Protein AF-N9YZ55-F1 (afdb_monomer)

Foldseek 3Di:
DDWDQQDVVLQVQLCCLQPNPDHDDPVQQVCLLRDGPDDDDDDDDPPPCPLSSVLSNVSSCLVCPPPPPQDEAEAEDQDCVSVVVSCVSCPPSSVSCVDGPHHHYYPVVVCVPPPVQVVCCVVQVAGAPDAALVVLLVQLVVLVVLLVVQLVVLCVVPPPDPVVSSVVVSQWDWEDDPNDIFIDRPPHTDPDPDCPDSNNVSCCCRHPVGQSNNNNHYPPPPHD

Sequence (224 aa):
MSIVNFIDEDIHYAEKILLGNKTFDINEKLPIIKRMDKSISVMACPGSGKTTALMGKIIALVNHLPLNDGKGICIITHTNVAINEIKSRLGSRGDILFQYPNFIGTIQAFTDKFLSIPFLKQAYRQGITAINDEYYYQKMFQRKKEITILKKYAYGKCGRDYSKIDNYIKSIVLRRKDGEFDFCTGDKSLNLKNKSSDTYKALYSLLVDSLFSQGILRYDIHTC

Solvent-accessible surface area (backbone atoms only — not comparable to full-atom values): 13224 Å² total; per-residue (Å²): 132,91,69,81,76,83,53,70,66,32,52,52,53,22,23,44,72,76,52,52,94,45,76,69,50,75,87,64,36,41,60,61,37,72,54,72,89,67,92,81,86,86,85,78,63,91,90,68,47,64,67,56,35,55,48,35,28,52,51,32,45,53,81,56,59,81,43,75,94,72,43,54,56,80,47,73,38,93,48,69,65,63,56,50,51,53,38,69,72,44,46,80,72,34,52,64,52,70,32,85,64,28,42,67,41,31,55,65,56,46,44,41,67,72,44,51,50,52,50,45,34,66,77,64,76,45,66,74,70,42,77,36,52,68,62,38,49,54,58,55,67,66,42,52,74,39,47,56,51,46,46,58,57,33,35,80,74,59,49,92,46,68,77,51,29,58,52,51,60,66,48,53,41,83,33,63,53,99,90,39,85,43,50,20,50,80,94,45,68,62,95,67,97,44,82,84,36,70,60,45,46,27,50,42,50,48,50,45,70,46,30,48,68,52,20,40,36,46,82,83,66,69,78,104

Secondary structure (DSSP, 8-state):
-------HHHHHHHHHHHHTT----TTTHHHHHS--SS-------TTS-HHHHHHHHHHHHHTTPSPGGG---EEEESSHHHHHHHHHHHGGGGGGGGSTT-EEEEHHHHHIIIIIHHHHHHHHSS---EE-HHHHHHHHHH-HHHHHHHHHHHHHHHTT-HHHHHHHHHHEEEEEETTEEEEEETTEEP--S-TTSHHHHHHIIIIIIIIITTTEE-S-----

Nearest PDB structures (foldseek):
  6ppj-assembly1_B  TM=6.141E-01  e=3.674E-01  Mycolicibacterium smegmatis
  6vm1-assembly1_A  TM=4.648E-01  e=1.360E+00  Spinacia oleracea
  8hh1-assembly1_C  TM=5.085E-01  e=3.015E+00  Bacillus sp. PS3
  3blx-assembly1_D  TM=4.295E-01  e=3.015E+00  Saccharomyces cerevisiae
  1sky-assembly1_B  TM=4.297E-01  e=4.490E+00  Bacillus sp. PS3

Radius of gyration: 26.21 Å; Cα contacts (8 Å, |Δi|>4): 244; chains: 1; bounding box: 57×30×71 Å

Mean predicted aligned error: 10.98 Å

Structure (mmCIF, N/CA/C/O backbone):
data_AF-N9YZ55-F1
#
_entry.id   AF-N9YZ55-F1
#
loop_
_atom_site.group_PDB
_atom_site.id
_atom_site.type_symbol
_atom_site.label_atom_id
_atom_site.label_alt_id
_atom_site.label_comp_id
_atom_site.label_asym_id
_atom_site.label_entity_id
_atom_site.label_seq_id
_atom_site.pdbx_PDB_ins_code
_atom_site.Cartn_x
_atom_site.Cartn_y
_atom_site.Cartn_z
_atom_site.occupancy
_atom_site.B_iso_or_equiv
_atom_site.auth_seq_id
_atom_site.auth_comp_id
_atom_site.auth_asym_id
_atom_site.auth_atom_id
_atom_site.pdbx_PDB_model_num
ATOM 1 N N . MET A 1 1 ? 4.105 -19.323 -25.489 1.00 49.81 1 MET A N 1
ATOM 2 C CA . MET A 1 1 ? 4.014 -18.010 -24.808 1.00 49.81 1 MET A CA 1
ATOM 3 C C . MET A 1 1 ? 4.871 -17.023 -25.584 1.00 49.81 1 MET A C 1
ATOM 5 O O . MET A 1 1 ? 6.043 -17.317 -25.767 1.00 49.81 1 MET A O 1
ATOM 9 N N . SER A 1 2 ? 4.322 -15.910 -26.078 1.00 60.06 2 SER A N 1
ATOM 10 C CA . SER A 1 2 ? 5.123 -14.883 -26.761 1.00 60.06 2 SER A CA 1
ATOM 11 C C . SER A 1 2 ? 5.890 -14.053 -25.728 1.00 60.06 2 SER A C 1
ATOM 13 O O . SER A 1 2 ? 5.283 -13.363 -24.908 1.00 60.06 2 SER A O 1
ATOM 15 N N . ILE A 1 3 ? 7.215 -14.166 -25.742 1.00 73.88 3 ILE A N 1
ATOM 16 C CA . ILE A 1 3 ? 8.129 -13.318 -24.973 1.00 73.88 3 ILE A CA 1
ATOM 17 C C . ILE A 1 3 ? 8.234 -11.973 -25.708 1.00 73.88 3 ILE A C 1
ATOM 19 O O . ILE A 1 3 ? 8.250 -11.955 -26.939 1.00 73.88 3 ILE A O 1
ATOM 23 N N . VAL A 1 4 ? 8.269 -10.853 -24.976 1.00 81.31 4 VAL A N 1
ATOM 24 C CA . VAL A 1 4 ? 8.545 -9.538 -25.580 1.00 81.31 4 VAL A CA 1
ATOM 25 C C . VAL A 1 4 ? 9.948 -9.579 -26.174 1.00 81.31 4 VAL A C 1
ATOM 27 O O . VAL A 1 4 ? 10.919 -9.804 -25.451 1.00 81.31 4 VAL A O 1
ATOM 30 N N . ASN A 1 5 ? 10.043 -9.357 -27.479 1.00 82.75 5 ASN A N 1
ATOM 31 C CA . ASN A 1 5 ? 11.312 -9.247 -28.179 1.00 82.75 5 ASN A CA 1
ATOM 32 C C . ASN A 1 5 ? 11.581 -7.767 -28.427 1.00 82.75 5 ASN A C 1
ATOM 34 O O . ASN A 1 5 ? 10.880 -7.145 -29.222 1.00 82.75 5 ASN A O 1
ATOM 38 N N . PHE A 1 6 ? 12.574 -7.211 -27.733 1.00 85.75 6 PHE A N 1
ATOM 39 C CA . PHE A 1 6 ? 12.994 -5.836 -27.985 1.00 85.75 6 PHE A CA 1
ATOM 40 C C . PHE A 1 6 ? 13.604 -5.721 -29.374 1.00 85.75 6 PHE A C 1
ATOM 42 O O . PHE A 1 6 ? 14.506 -6.492 -29.720 1.00 85.75 6 PHE A O 1
ATOM 49 N N . ILE A 1 7 ? 13.137 -4.731 -30.125 1.00 87.56 7 ILE A N 1
ATOM 50 C CA . ILE A 1 7 ? 13.787 -4.286 -31.355 1.00 87.56 7 ILE A CA 1
ATOM 51 C C . ILE A 1 7 ? 14.865 -3.254 -31.006 1.00 87.56 7 ILE A C 1
ATOM 53 O O . ILE A 1 7 ? 14.894 -2.711 -29.896 1.00 87.56 7 ILE A O 1
ATOM 57 N N . ASP A 1 8 ? 15.798 -3.003 -31.919 1.00 88.00 8 ASP A N 1
ATOM 58 C CA . ASP A 1 8 ? 16.915 -2.098 -31.633 1.00 88.00 8 ASP A CA 1
ATOM 59 C C . ASP A 1 8 ? 16.443 -0.651 -31.418 1.00 88.00 8 ASP A C 1
ATOM 61 O O . ASP A 1 8 ? 17.053 0.081 -30.635 1.00 88.00 8 ASP A O 1
ATOM 65 N N . GLU A 1 9 ? 15.300 -0.261 -31.991 1.00 90.38 9 GLU A N 1
ATOM 66 C CA . GLU A 1 9 ? 14.659 1.028 -31.726 1.00 90.38 9 GLU A CA 1
ATOM 67 C C . GLU A 1 9 ? 14.274 1.214 -30.250 1.00 90.38 9 GLU A C 1
ATOM 69 O O . GLU A 1 9 ? 14.386 2.327 -29.731 1.00 90.38 9 GLU A O 1
ATOM 74 N N . ASP A 1 10 ? 13.877 0.150 -29.542 1.00 92.06 10 ASP A N 1
ATOM 75 C CA . ASP A 1 10 ? 13.531 0.232 -28.115 1.00 92.06 10 ASP A CA 1
ATOM 76 C C . ASP A 1 10 ? 14.755 0.571 -27.265 1.00 92.06 10 ASP A C 1
ATOM 78 O O . ASP A 1 10 ? 14.698 1.380 -26.334 1.00 92.06 10 ASP A O 1
ATOM 82 N N . ILE A 1 11 ? 15.887 -0.043 -27.611 1.00 93.88 11 ILE A N 1
ATOM 83 C CA . ILE A 1 11 ? 17.167 0.184 -26.947 1.00 93.88 11 ILE A CA 1
ATO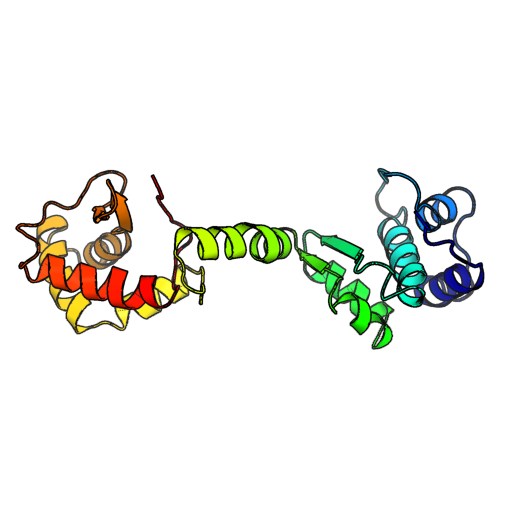M 84 C C . ILE A 1 11 ? 17.668 1.586 -27.259 1.00 93.88 11 ILE A C 1
ATOM 86 O O . ILE A 1 11 ? 18.016 2.323 -26.338 1.00 93.88 11 ILE A O 1
ATOM 90 N N . HIS A 1 12 ? 17.635 1.982 -28.531 1.00 92.81 12 HIS A N 1
ATOM 91 C CA . HIS A 1 12 ? 18.066 3.307 -28.952 1.00 92.81 12 HIS A CA 1
ATOM 92 C C . HIS A 1 12 ? 17.237 4.413 -28.285 1.00 92.81 12 HIS A C 1
ATOM 94 O O . HIS A 1 12 ? 17.765 5.441 -27.853 1.00 92.81 12 HIS A O 1
ATOM 100 N N . TYR A 1 13 ? 15.931 4.189 -28.129 1.00 90.81 13 TYR A N 1
ATOM 101 C CA . TYR A 1 13 ? 15.057 5.098 -27.399 1.00 90.81 13 TYR A CA 1
ATOM 102 C C . TYR A 1 13 ? 15.471 5.243 -25.926 1.00 90.81 13 TYR A C 1
ATOM 104 O O . TYR A 1 13 ? 15.576 6.364 -25.415 1.00 90.81 13 TYR A O 1
ATOM 112 N N . ALA A 1 14 ? 15.763 4.127 -25.255 1.00 92.44 14 ALA A N 1
ATOM 113 C CA . ALA A 1 14 ? 16.238 4.130 -23.876 1.00 92.44 14 ALA A CA 1
ATOM 114 C C . ALA A 1 14 ? 17.609 4.816 -23.718 1.00 92.44 14 ALA A C 1
ATOM 116 O O . ALA A 1 14 ? 17.800 5.596 -22.781 1.00 92.44 14 ALA A O 1
ATOM 117 N N . GLU A 1 15 ? 18.541 4.582 -24.644 1.00 94.25 15 GLU A N 1
ATOM 118 C CA . GLU A 1 15 ? 19.853 5.242 -24.685 1.00 94.25 15 GLU A CA 1
ATOM 119 C C . GLU A 1 15 ? 19.710 6.754 -24.841 1.00 94.25 15 GLU A C 1
ATOM 121 O O . GLU A 1 15 ? 20.280 7.513 -24.058 1.00 94.25 15 GLU A O 1
ATOM 126 N N . LYS A 1 16 ? 18.867 7.207 -25.771 1.00 92.69 16 LYS A N 1
ATOM 127 C CA . LYS A 1 16 ? 18.626 8.635 -25.994 1.00 92.69 16 LYS A CA 1
ATOM 128 C C . LYS A 1 16 ? 18.110 9.342 -24.739 1.00 92.69 16 LYS A C 1
ATOM 130 O O . LYS A 1 16 ? 18.543 10.454 -24.443 1.00 92.69 16 LYS A O 1
ATOM 135 N N . ILE A 1 17 ? 17.210 8.705 -23.986 1.00 90.06 17 ILE A N 1
ATOM 136 C CA . ILE A 1 17 ? 16.642 9.280 -22.754 1.00 90.06 17 ILE A CA 1
ATOM 137 C C . ILE A 1 17 ? 17.653 9.297 -21.605 1.00 90.06 17 ILE A C 1
ATOM 139 O O . ILE A 1 17 ? 17.713 10.267 -20.847 1.00 90.06 17 ILE A O 1
ATOM 143 N N . LEU A 1 18 ? 18.412 8.214 -21.427 1.00 90.50 18 LEU A N 1
ATOM 144 C CA . LEU A 1 18 ? 19.253 8.039 -20.240 1.00 90.50 18 LEU A CA 1
ATOM 145 C C . LEU A 1 18 ? 20.687 8.530 -20.423 1.00 90.50 18 LEU A C 1
ATOM 147 O O . LEU A 1 18 ? 21.309 8.958 -19.452 1.00 90.50 18 LEU A O 1
ATOM 151 N N . LEU A 1 19 ? 21.213 8.429 -21.638 1.00 91.88 19 LEU A N 1
ATOM 152 C CA . LEU A 1 19 ? 22.633 8.557 -21.957 1.00 91.88 19 LEU A CA 1
ATOM 153 C C . LEU A 1 19 ? 22.921 9.620 -23.033 1.00 91.88 19 LEU A C 1
ATOM 155 O O . LEU A 1 19 ? 24.085 9.973 -23.245 1.00 91.88 19 LEU A O 1
ATOM 159 N N . GLY A 1 20 ? 21.890 10.145 -23.704 1.00 90.19 20 GLY A N 1
ATOM 160 C CA . GLY A 1 20 ? 22.025 11.122 -24.784 1.00 90.19 20 GLY A CA 1
ATOM 161 C C . GLY A 1 20 ? 22.655 10.494 -26.028 1.00 90.19 20 GLY A C 1
ATOM 162 O O . GLY A 1 20 ? 22.003 9.727 -26.725 1.00 90.19 20 GLY A O 1
ATOM 163 N N . ASN A 1 21 ? 23.925 10.812 -26.292 1.00 89.81 21 ASN A N 1
ATOM 164 C CA . ASN A 1 21 ? 24.670 10.318 -27.463 1.00 89.81 21 ASN A CA 1
ATOM 165 C C . ASN A 1 21 ? 25.520 9.067 -27.171 1.00 89.81 21 ASN A C 1
ATOM 167 O O . ASN A 1 21 ? 26.309 8.651 -28.016 1.00 89.81 21 ASN A O 1
ATOM 171 N N . LYS A 1 22 ? 25.433 8.508 -25.959 1.00 92.75 22 LYS A N 1
ATOM 172 C CA . LYS A 1 22 ? 26.170 7.299 -25.564 1.00 92.75 22 LYS A CA 1
ATOM 173 C C . LYS A 1 22 ? 25.260 6.075 -25.616 1.00 92.75 22 LYS A C 1
ATOM 175 O O . LYS A 1 22 ? 24.051 6.197 -25.453 1.00 92.75 22 LYS A O 1
ATOM 180 N N . THR A 1 23 ? 25.869 4.905 -25.763 1.00 94.19 23 THR A N 1
ATOM 181 C CA . THR A 1 23 ? 25.178 3.614 -25.806 1.00 94.19 23 THR A CA 1
ATOM 182 C C . THR A 1 23 ? 25.370 2.821 -24.514 1.00 94.19 23 THR A C 1
ATOM 184 O O . THR A 1 23 ? 26.256 3.110 -23.699 1.00 94.19 23 THR A O 1
ATOM 187 N N . PHE A 1 24 ? 24.517 1.824 -24.294 1.00 93.81 24 PHE A N 1
ATOM 188 C CA . PHE A 1 24 ? 24.692 0.866 -23.212 1.00 93.81 24 PHE A CA 1
ATOM 189 C C . PHE A 1 24 ? 25.886 -0.050 -23.489 1.00 93.81 24 PHE A C 1
ATOM 191 O O . PHE A 1 24 ? 26.127 -0.475 -24.617 1.00 93.81 24 PHE A O 1
ATOM 198 N N . ASP A 1 25 ? 26.600 -0.416 -22.424 1.00 91.50 25 ASP A N 1
ATOM 199 C CA . ASP A 1 25 ? 27.663 -1.412 -22.513 1.00 91.50 25 ASP A CA 1
ATOM 200 C C . ASP A 1 25 ? 27.092 -2.762 -22.982 1.00 91.50 25 ASP A C 1
ATOM 202 O O . ASP A 1 25 ? 26.137 -3.287 -22.389 1.00 91.50 25 ASP A O 1
ATOM 206 N N . ILE A 1 26 ? 27.684 -3.309 -24.045 1.00 91.81 26 ILE A N 1
ATOM 207 C CA . ILE A 1 26 ? 27.230 -4.535 -24.708 1.00 91.81 26 ILE A CA 1
ATOM 208 C C . ILE A 1 26 ? 27.467 -5.805 -23.892 1.00 91.81 26 ILE A C 1
ATOM 210 O O . ILE A 1 26 ? 26.724 -6.773 -24.040 1.00 91.81 26 ILE A O 1
ATOM 214 N N . ASN A 1 27 ? 28.453 -5.787 -23.001 1.00 89.50 27 ASN A N 1
ATOM 215 C CA . ASN A 1 27 ? 28.831 -6.924 -22.172 1.00 89.50 27 ASN A CA 1
ATOM 216 C C . ASN A 1 27 ? 28.152 -6.883 -20.796 1.00 89.50 27 ASN A C 1
ATOM 218 O O . ASN A 1 27 ? 27.969 -7.927 -20.175 1.00 89.50 27 ASN A O 1
ATOM 222 N N . GLU A 1 28 ? 27.753 -5.698 -20.324 1.00 88.81 28 GLU A N 1
ATOM 223 C CA . GLU A 1 28 ? 27.179 -5.517 -18.987 1.00 88.81 28 GLU A CA 1
ATOM 224 C C . GLU A 1 28 ? 25.681 -5.165 -19.014 1.00 88.81 28 GLU A C 1
ATOM 226 O O . GLU A 1 28 ? 24.849 -5.905 -18.486 1.00 88.81 28 GLU A O 1
ATOM 231 N N . LYS A 1 29 ? 25.305 -4.030 -19.621 1.00 90.94 29 LYS A N 1
ATOM 232 C CA . LYS A 1 29 ? 23.959 -3.444 -19.465 1.00 90.94 29 LYS A CA 1
ATOM 233 C C . LYS A 1 29 ? 22.963 -3.991 -20.480 1.00 90.94 29 LYS A C 1
ATOM 235 O O . LYS A 1 29 ? 21.839 -4.325 -20.102 1.00 90.94 29 LYS A O 1
ATOM 240 N N . LEU A 1 30 ? 23.362 -4.131 -21.746 1.00 91.69 30 LEU A N 1
ATOM 241 C CA . LEU A 1 30 ? 22.485 -4.674 -22.790 1.00 91.69 30 LEU A CA 1
ATOM 242 C C . LEU A 1 30 ? 21.970 -6.088 -22.477 1.00 91.69 30 LEU A C 1
ATOM 244 O O . LEU A 1 30 ? 20.765 -6.308 -22.633 1.00 91.69 30 LEU A O 1
ATOM 248 N N . PRO A 1 31 ? 22.787 -7.030 -21.961 1.00 91.50 31 PRO A N 1
ATOM 249 C CA . PRO A 1 31 ? 22.304 -8.360 -21.601 1.00 91.50 31 PRO A CA 1
ATOM 250 C C . PRO A 1 31 ? 21.269 -8.353 -20.474 1.00 91.50 31 PRO A C 1
ATOM 252 O O . PRO A 1 31 ? 20.432 -9.249 -20.435 1.00 91.50 31 PRO A O 1
ATOM 255 N N . ILE A 1 32 ? 21.313 -7.372 -19.564 1.00 91.50 32 ILE A N 1
ATOM 256 C CA . ILE A 1 32 ? 20.339 -7.192 -18.472 1.00 91.50 32 ILE A CA 1
ATOM 257 C C . ILE A 1 32 ? 19.031 -6.611 -19.020 1.00 91.50 32 ILE A C 1
ATOM 259 O O . ILE A 1 32 ? 17.945 -7.104 -18.699 1.00 91.50 32 ILE A O 1
ATOM 263 N N . ILE A 1 33 ? 19.144 -5.580 -19.862 1.00 91.88 33 ILE A N 1
ATOM 264 C CA . ILE A 1 33 ? 18.012 -4.873 -20.470 1.00 91.88 33 ILE A CA 1
ATOM 265 C C . ILE A 1 33 ? 17.220 -5.816 -21.375 1.00 91.88 33 ILE A C 1
ATOM 267 O O . ILE A 1 33 ? 16.017 -5.972 -21.176 1.00 91.88 33 ILE A O 1
ATOM 271 N N . LYS A 1 34 ? 17.895 -6.518 -22.296 1.00 91.50 34 LYS A N 1
ATOM 272 C CA . LYS A 1 34 ? 17.246 -7.402 -23.278 1.00 91.50 34 LYS A CA 1
ATOM 273 C C . LYS A 1 34 ? 16.677 -8.698 -22.675 1.00 91.50 34 LYS A C 1
ATOM 275 O O . LYS A 1 34 ? 15.965 -9.436 -23.349 1.00 91.50 34 LYS A O 1
ATOM 280 N N . ARG A 1 35 ? 16.979 -9.011 -21.410 1.00 90.88 35 ARG A N 1
ATOM 281 C CA . ARG A 1 35 ? 16.619 -10.292 -20.785 1.00 90.88 35 ARG A CA 1
ATOM 282 C C . ARG A 1 35 ? 15.126 -10.395 -20.468 1.00 90.88 35 ARG A C 1
ATOM 284 O O . ARG A 1 35 ? 14.676 -9.732 -19.542 1.00 90.88 35 ARG A O 1
ATOM 291 N N . MET A 1 36 ? 14.383 -11.285 -21.123 1.00 89.06 36 MET A N 1
ATOM 292 C CA . MET A 1 36 ? 12.941 -11.477 -20.860 1.00 89.06 36 MET A CA 1
ATOM 293 C C . MET A 1 36 ? 12.539 -12.923 -20.526 1.00 89.06 36 MET A C 1
ATOM 295 O O . MET A 1 36 ? 11.396 -13.172 -20.156 1.00 89.06 36 MET A O 1
ATOM 299 N N . ASP A 1 37 ? 13.470 -13.871 -20.623 1.00 88.44 37 ASP A N 1
ATOM 300 C CA . ASP A 1 37 ? 13.227 -15.317 -20.544 1.00 88.44 37 ASP A CA 1
ATOM 301 C C . ASP A 1 37 ? 13.504 -15.936 -19.165 1.00 88.44 37 ASP A C 1
ATOM 303 O O . ASP A 1 37 ? 13.036 -17.035 -18.878 1.00 88.44 37 ASP A O 1
ATOM 307 N N . LYS A 1 38 ? 14.260 -15.254 -18.297 1.00 88.62 38 LYS A N 1
ATOM 308 C CA . LYS A 1 38 ? 14.630 -15.768 -16.970 1.00 88.62 38 LYS A CA 1
ATOM 309 C C . LYS A 1 38 ? 14.850 -14.673 -15.935 1.00 88.62 38 LYS A C 1
ATOM 311 O O . LYS A 1 38 ? 15.202 -13.538 -16.264 1.00 88.62 38 LYS A O 1
ATOM 316 N N . SER A 1 39 ? 14.717 -15.065 -14.672 1.00 91.06 39 SER A N 1
ATOM 317 C CA . SER A 1 39 ? 15.085 -14.250 -13.516 1.00 91.06 39 SER A CA 1
ATOM 318 C C . SER A 1 39 ? 16.587 -13.970 -13.499 1.00 91.06 39 SER A C 1
ATOM 320 O O . SER A 1 39 ? 17.402 -14.853 -13.771 1.00 91.06 39 SER A O 1
ATOM 322 N N . ILE A 1 40 ? 16.951 -12.738 -13.149 1.00 90.00 40 ILE A N 1
ATOM 323 C CA . ILE A 1 40 ? 18.341 -12.305 -13.000 1.00 90.00 40 ILE A CA 1
ATOM 324 C C . ILE A 1 40 ? 18.513 -11.551 -11.687 1.00 90.00 40 ILE A C 1
ATOM 326 O O . ILE A 1 40 ? 17.659 -10.754 -11.305 1.00 90.00 40 ILE A O 1
ATOM 330 N N . SER A 1 41 ? 19.637 -11.796 -11.019 1.00 87.69 41 SER A N 1
ATOM 331 C CA . SER A 1 41 ? 20.090 -10.989 -9.890 1.00 87.69 41 SER A CA 1
ATOM 332 C C . SER A 1 41 ? 21.250 -10.123 -10.358 1.00 87.69 41 SER A C 1
ATOM 334 O O . SER A 1 41 ? 22.222 -10.633 -10.915 1.00 87.69 41 SER A O 1
ATOM 336 N N . VAL A 1 42 ? 21.131 -8.810 -10.168 1.00 85.94 42 VAL A N 1
ATOM 337 C CA . VAL A 1 42 ? 22.156 -7.840 -10.560 1.00 85.94 42 VAL A CA 1
ATOM 338 C C . VAL A 1 42 ? 22.855 -7.349 -9.298 1.00 85.94 42 VAL A C 1
ATOM 340 O O . VAL A 1 42 ? 22.367 -6.466 -8.594 1.00 85.94 42 VAL A O 1
ATOM 343 N N . MET A 1 43 ? 24.011 -7.941 -9.013 1.00 82.50 43 MET A N 1
ATOM 344 C CA . MET A 1 43 ? 24.929 -7.491 -7.967 1.00 82.50 43 MET A CA 1
ATOM 345 C C . MET A 1 43 ? 25.712 -6.294 -8.479 1.00 82.50 43 MET A C 1
ATOM 347 O O . MET A 1 43 ? 26.227 -6.359 -9.593 1.00 82.50 43 MET A O 1
ATOM 351 N N . ALA A 1 44 ? 25.860 -5.221 -7.695 1.00 74.69 44 ALA A N 1
ATOM 352 C CA . ALA A 1 44 ? 26.814 -4.205 -8.119 1.00 74.69 44 ALA A CA 1
ATOM 353 C C . ALA A 1 44 ? 27.322 -3.258 -7.033 1.00 74.69 44 ALA A C 1
ATOM 355 O O . ALA A 1 44 ? 26.621 -2.952 -6.067 1.00 74.69 44 ALA A O 1
ATOM 356 N N . CYS A 1 45 ? 28.501 -2.699 -7.292 1.00 79.69 45 CYS A N 1
ATOM 357 C CA . CYS A 1 45 ? 29.177 -1.702 -6.468 1.00 79.69 45 CYS A CA 1
ATOM 358 C C . CYS A 1 45 ? 28.527 -0.305 -6.580 1.00 79.69 45 CYS A C 1
ATOM 360 O O . CYS A 1 45 ? 27.724 -0.055 -7.492 1.00 79.69 45 CYS A O 1
ATOM 362 N N . PRO A 1 46 ? 28.826 0.627 -5.657 1.00 75.06 46 PRO A N 1
ATOM 363 C CA . PRO A 1 46 ? 28.460 2.034 -5.815 1.00 75.06 46 PRO A CA 1
ATOM 364 C C . PRO A 1 46 ? 28.929 2.581 -7.175 1.00 75.06 46 PRO A C 1
ATOM 366 O O . PRO A 1 46 ? 30.023 2.262 -7.626 1.00 75.06 46 PRO A O 1
ATOM 369 N N . GLY A 1 47 ? 28.087 3.367 -7.853 1.00 77.00 47 GLY A N 1
ATOM 370 C CA . GLY A 1 47 ? 28.427 3.989 -9.144 1.00 77.00 47 GLY A CA 1
ATOM 371 C C . GLY A 1 47 ? 28.360 3.086 -10.387 1.00 77.00 47 GLY A C 1
ATOM 372 O O . GLY A 1 47 ? 28.519 3.581 -11.494 1.00 77.00 47 GLY A O 1
ATOM 373 N N . SER A 1 48 ? 28.042 1.796 -10.257 1.00 75.69 48 SER A N 1
ATOM 374 C CA . SER A 1 48 ? 28.015 0.846 -11.388 1.00 75.69 48 SER A CA 1
ATOM 375 C C . SER A 1 48 ? 26.852 1.024 -12.389 1.00 75.69 48 SER A C 1
ATOM 377 O O . SER A 1 48 ? 26.738 0.282 -13.359 1.00 75.69 48 SER A O 1
ATOM 379 N N . GLY A 1 49 ? 25.916 1.946 -12.138 1.00 79.81 49 GLY A N 1
ATOM 380 C CA . GLY A 1 49 ? 24.784 2.187 -13.042 1.00 79.81 49 GLY A CA 1
ATOM 381 C C . GLY A 1 49 ? 23.664 1.133 -13.010 1.00 79.81 49 GLY A C 1
ATOM 382 O O . GLY A 1 49 ? 22.952 0.984 -14.000 1.00 79.81 49 GLY A O 1
ATOM 383 N N . LYS A 1 50 ? 23.452 0.424 -11.886 1.00 84.69 50 LYS A N 1
ATOM 384 C CA . LYS A 1 50 ? 22.305 -0.507 -11.700 1.00 84.69 50 LYS A CA 1
ATOM 385 C C . LYS A 1 50 ? 20.965 0.149 -12.021 1.00 84.69 50 LYS A C 1
ATOM 387 O O . LYS A 1 50 ? 20.167 -0.398 -12.776 1.00 84.69 50 LYS A O 1
ATOM 392 N N . THR A 1 51 ? 20.744 1.337 -11.456 1.00 83.75 51 THR A N 1
ATOM 393 C CA . THR A 1 51 ? 19.533 2.126 -11.690 1.00 83.75 51 THR A CA 1
ATOM 394 C C . THR A 1 51 ? 19.379 2.427 -13.175 1.00 83.75 51 THR A C 1
ATOM 396 O O . THR A 1 51 ? 18.294 2.271 -13.712 1.00 83.75 51 THR A O 1
ATOM 399 N N . THR A 1 52 ? 20.473 2.748 -13.871 1.00 88.75 52 THR A N 1
ATOM 400 C CA . THR A 1 52 ? 20.481 3.001 -15.316 1.00 88.75 52 THR A CA 1
ATOM 401 C C . THR A 1 52 ? 20.093 1.765 -16.130 1.00 88.75 52 THR A C 1
ATOM 403 O O . THR A 1 52 ? 19.310 1.890 -17.064 1.00 88.75 52 THR A O 1
ATOM 406 N N . ALA A 1 53 ? 20.579 0.572 -15.772 1.00 89.94 53 ALA A N 1
ATOM 407 C CA . ALA A 1 53 ? 20.196 -0.668 -16.451 1.00 89.94 53 ALA A CA 1
ATOM 408 C C . ALA A 1 53 ? 18.711 -1.013 -16.228 1.00 89.94 53 ALA A C 1
ATOM 410 O O . ALA A 1 53 ? 18.001 -1.341 -17.178 1.00 89.94 53 ALA A O 1
ATOM 411 N N . LEU A 1 54 ? 18.219 -0.883 -14.988 1.00 89.31 54 LEU A N 1
ATOM 412 C CA . LEU A 1 54 ? 16.803 -1.090 -14.670 1.00 89.31 54 LEU A CA 1
ATOM 413 C C . LEU A 1 54 ? 15.911 -0.084 -15.410 1.00 89.31 54 LEU A C 1
ATOM 415 O O . LEU A 1 54 ? 14.929 -0.474 -16.037 1.00 89.31 54 LEU A O 1
ATOM 419 N N . MET A 1 55 ? 16.281 1.197 -15.384 1.00 89.25 55 MET A N 1
ATOM 420 C CA . MET A 1 55 ? 15.590 2.263 -16.106 1.00 89.25 55 MET A CA 1
ATOM 421 C C . MET A 1 55 ? 15.576 2.009 -17.611 1.00 89.25 55 MET A C 1
ATOM 423 O O . MET A 1 55 ? 14.530 2.151 -18.234 1.00 89.25 55 MET A O 1
ATOM 427 N N . GLY A 1 56 ? 16.706 1.591 -18.190 1.00 91.81 56 GLY A N 1
ATOM 428 C CA . GLY A 1 56 ? 16.802 1.287 -19.616 1.00 91.81 56 GLY A CA 1
ATOM 429 C C . GLY A 1 56 ? 15.833 0.182 -20.021 1.00 91.81 56 GLY A C 1
ATOM 430 O O . GLY A 1 56 ? 15.126 0.313 -21.014 1.00 91.81 56 GLY A O 1
ATOM 431 N N . LYS A 1 57 ? 15.711 -0.856 -19.186 1.00 92.50 57 LYS A N 1
ATOM 432 C CA . LYS A 1 57 ? 14.734 -1.929 -19.382 1.00 92.50 57 LYS A CA 1
ATOM 433 C C . LYS A 1 57 ? 13.293 -1.447 -19.298 1.00 92.50 57 LYS A C 1
ATOM 435 O O . LYS A 1 57 ? 12.485 -1.816 -20.140 1.00 92.50 57 LYS A O 1
ATOM 440 N N . ILE A 1 58 ? 12.965 -0.632 -18.298 1.00 91.81 58 ILE A N 1
ATOM 441 C CA . ILE A 1 58 ? 11.612 -0.085 -18.148 1.00 91.81 58 ILE A CA 1
ATOM 442 C C . ILE A 1 58 ? 11.259 0.774 -19.365 1.00 91.81 58 ILE A C 1
ATOM 444 O O . ILE A 1 58 ? 10.191 0.591 -19.935 1.00 91.81 58 ILE A O 1
ATOM 448 N N . ILE A 1 59 ? 12.157 1.663 -19.797 1.00 91.50 59 ILE A N 1
ATOM 449 C CA . ILE A 1 59 ? 11.926 2.540 -20.951 1.00 91.50 59 ILE A CA 1
ATOM 450 C C . ILE A 1 59 ? 11.751 1.725 -22.237 1.00 91.50 59 ILE A C 1
ATOM 452 O O . ILE A 1 59 ? 10.818 1.993 -22.988 1.00 91.50 59 ILE A O 1
ATOM 456 N N . ALA A 1 60 ? 12.585 0.705 -22.457 1.00 91.69 60 ALA A N 1
ATOM 457 C CA . ALA A 1 60 ? 12.432 -0.204 -23.590 1.00 91.69 60 ALA A CA 1
ATOM 458 C C . ALA A 1 60 ? 11.089 -0.961 -23.545 1.00 91.69 60 ALA A C 1
ATOM 460 O O . ALA A 1 60 ? 10.467 -1.179 -24.576 1.00 91.69 60 ALA A O 1
ATOM 461 N N . LEU A 1 61 ? 10.602 -1.325 -22.351 1.00 91.56 61 LEU A N 1
ATOM 462 C CA . LEU A 1 61 ? 9.319 -2.018 -22.175 1.00 91.56 61 LEU A CA 1
ATOM 463 C C . LEU A 1 61 ? 8.095 -1.133 -22.397 1.00 91.56 61 LEU A C 1
ATOM 465 O O . LEU A 1 61 ? 7.054 -1.658 -22.783 1.00 91.56 61 LEU A O 1
ATOM 469 N N . VAL A 1 62 ? 8.187 0.177 -22.157 1.00 89.94 62 VAL A N 1
ATOM 470 C CA . VAL A 1 62 ? 7.037 1.093 -22.261 1.00 89.94 62 VAL A CA 1
ATOM 471 C C . VAL A 1 62 ? 6.401 1.060 -23.652 1.00 89.94 62 VAL A C 1
ATOM 473 O O . VAL A 1 62 ? 5.178 1.112 -23.748 1.00 89.94 62 VAL A O 1
ATOM 476 N N . ASN A 1 63 ? 7.198 0.892 -24.712 1.00 86.81 63 ASN A N 1
ATOM 477 C CA . ASN A 1 63 ? 6.703 0.811 -26.093 1.00 86.81 63 ASN A CA 1
ATOM 478 C C . ASN A 1 63 ? 5.881 -0.454 -26.387 1.00 86.81 63 ASN A C 1
ATOM 480 O O . ASN A 1 63 ? 5.177 -0.506 -27.390 1.00 86.81 63 ASN A O 1
ATOM 484 N N . HIS A 1 64 ? 5.963 -1.463 -25.519 1.00 90.19 64 HIS A N 1
ATOM 485 C CA . HIS A 1 64 ? 5.249 -2.734 -25.661 1.00 90.19 64 HIS A CA 1
ATOM 486 C C . HIS A 1 64 ? 4.008 -2.810 -24.770 1.00 90.19 64 HIS A C 1
ATOM 488 O O . HIS A 1 64 ? 3.358 -3.851 -24.715 1.00 90.19 64 HIS A O 1
ATOM 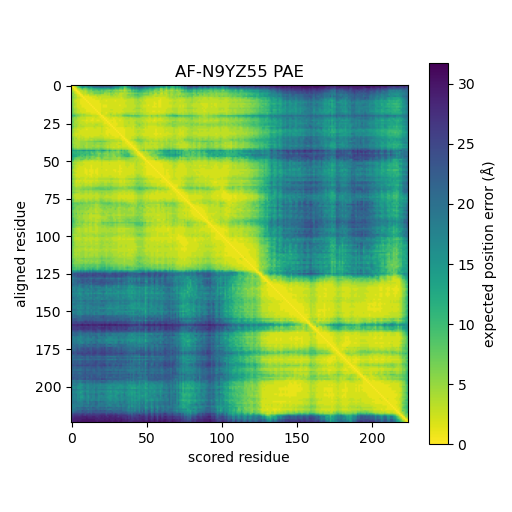494 N N . LEU A 1 65 ? 3.687 -1.741 -24.036 1.00 90.69 65 LEU A N 1
ATOM 495 C CA . LEU A 1 65 ? 2.512 -1.691 -23.173 1.00 90.69 65 LEU A CA 1
ATOM 496 C C . LEU A 1 65 ? 1.266 -1.203 -23.935 1.00 90.69 65 LEU A C 1
ATOM 498 O O . LEU A 1 65 ? 1.377 -0.290 -24.753 1.00 90.69 65 LEU A O 1
ATOM 502 N N . PRO A 1 66 ? 0.067 -1.737 -23.619 1.00 90.94 66 PRO A N 1
ATOM 503 C CA . PRO A 1 66 ? -0.187 -2.849 -22.696 1.00 90.94 66 PRO A CA 1
ATOM 504 C C . PRO A 1 66 ? 0.262 -4.199 -23.282 1.00 90.94 66 PRO A C 1
ATOM 506 O O . PRO A 1 66 ? 0.193 -4.412 -24.488 1.00 90.94 66 PRO A O 1
ATOM 509 N N . LEU A 1 67 ? 0.690 -5.132 -22.422 1.00 89.75 67 LEU A N 1
ATOM 510 C CA . LEU A 1 67 ? 1.054 -6.477 -22.876 1.00 89.75 67 LEU A CA 1
ATOM 511 C C . LEU A 1 67 ? -0.198 -7.310 -23.195 1.00 89.75 67 LEU A C 1
ATOM 513 O O . LEU A 1 67 ? -1.273 -7.114 -22.621 1.00 89.75 67 LEU A O 1
ATOM 517 N N . ASN A 1 68 ? -0.021 -8.309 -24.059 1.00 87.44 68 ASN A N 1
ATOM 518 C CA . ASN A 1 68 ? -1.067 -9.267 -24.414 1.00 87.44 68 ASN A CA 1
ATOM 519 C C . ASN A 1 68 ? -1.533 -10.106 -23.207 1.00 87.44 68 ASN A C 1
ATOM 521 O O . ASN A 1 68 ? -0.811 -10.285 -22.222 1.00 87.44 68 ASN A O 1
ATOM 525 N N . ASP A 1 69 ? -2.734 -10.678 -23.318 1.00 87.69 69 ASP A N 1
ATOM 526 C CA . ASP A 1 69 ? -3.345 -11.587 -22.334 1.00 87.69 69 ASP A CA 1
ATOM 527 C C . ASP A 1 69 ? -3.567 -10.970 -20.939 1.00 87.69 69 ASP A C 1
ATOM 529 O O . ASP A 1 69 ? -3.557 -11.678 -19.932 1.00 87.69 69 ASP A O 1
ATOM 533 N N . GLY A 1 70 ? -3.712 -9.643 -20.847 1.00 84.75 70 GLY A N 1
ATOM 534 C CA . GLY A 1 70 ? -3.885 -8.952 -19.564 1.00 84.75 70 GLY A CA 1
ATOM 535 C C . GLY A 1 70 ? -2.641 -8.986 -18.668 1.00 84.75 70 GLY A C 1
ATOM 536 O O . GLY A 1 70 ? -2.740 -8.736 -17.466 1.00 84.75 70 GLY A O 1
ATOM 537 N N . LYS A 1 71 ? -1.466 -9.298 -19.228 1.00 89.25 71 LYS A N 1
ATOM 538 C CA . LYS A 1 71 ? -0.193 -9.257 -18.501 1.00 89.25 71 LYS A CA 1
ATOM 539 C C . LYS A 1 71 ? 0.210 -7.815 -18.229 1.00 89.25 71 LYS A C 1
ATOM 541 O O . LYS A 1 71 ? 0.010 -6.931 -19.054 1.00 89.25 71 LYS A O 1
ATOM 546 N N . GLY A 1 72 ? 0.838 -7.597 -17.082 1.00 91.81 72 GLY A N 1
ATOM 547 C CA . GLY A 1 72 ? 1.379 -6.304 -16.691 1.00 91.81 72 GLY A CA 1
ATOM 548 C C . GLY A 1 72 ? 2.787 -6.426 -16.136 1.00 91.81 72 GLY A C 1
ATOM 549 O O . GLY A 1 72 ? 3.287 -7.520 -15.865 1.00 91.81 72 GLY A O 1
ATOM 550 N N . ILE A 1 73 ? 3.420 -5.278 -15.954 1.00 92.56 73 ILE A N 1
ATOM 551 C CA . ILE A 1 73 ? 4.720 -5.153 -15.309 1.00 92.56 73 ILE A CA 1
ATOM 552 C C . ILE A 1 73 ? 4.495 -4.820 -13.834 1.00 92.56 73 ILE A C 1
ATOM 554 O O . ILE A 1 73 ? 3.686 -3.953 -13.509 1.00 92.56 73 ILE A O 1
ATOM 558 N N . CYS A 1 74 ? 5.229 -5.492 -12.947 1.00 93.94 74 CYS A N 1
ATOM 559 C CA . CYS A 1 74 ? 5.274 -5.183 -11.521 1.00 93.94 74 CYS A CA 1
ATOM 560 C C . CYS A 1 74 ? 6.656 -4.624 -11.159 1.00 93.94 74 CYS A C 1
ATOM 562 O O . CYS A 1 74 ? 7.661 -5.327 -11.273 1.00 93.94 74 CYS A O 1
ATOM 564 N N . ILE A 1 75 ? 6.707 -3.363 -10.731 1.00 92.44 75 ILE A N 1
ATOM 565 C CA . ILE A 1 75 ? 7.919 -2.684 -10.266 1.00 92.44 75 ILE A CA 1
ATOM 566 C C . ILE A 1 75 ? 7.746 -2.371 -8.783 1.00 92.44 75 ILE A C 1
ATOM 568 O O . ILE A 1 75 ? 6.883 -1.580 -8.399 1.00 92.44 75 ILE A O 1
ATOM 572 N N . ILE A 1 76 ? 8.595 -2.976 -7.955 1.00 93.12 76 ILE A N 1
ATOM 573 C CA . ILE A 1 76 ? 8.604 -2.777 -6.507 1.00 93.12 76 ILE A CA 1
ATOM 574 C C . ILE A 1 76 ? 9.897 -2.070 -6.112 1.00 93.12 76 ILE A C 1
ATOM 576 O O . ILE A 1 76 ? 10.987 -2.475 -6.512 1.00 93.12 76 ILE A O 1
ATOM 580 N N . THR A 1 77 ? 9.777 -1.021 -5.304 1.00 90.31 77 THR A N 1
ATOM 581 C CA . THR A 1 77 ? 10.913 -0.281 -4.741 1.00 90.31 77 THR A CA 1
ATOM 582 C C . THR A 1 77 ? 10.756 -0.071 -3.234 1.00 90.31 77 THR A C 1
ATOM 584 O O . THR A 1 77 ? 9.693 -0.302 -2.658 1.00 90.31 77 THR A O 1
ATOM 587 N N . HIS A 1 78 ? 11.821 0.371 -2.572 1.00 84.50 78 HIS A N 1
ATOM 588 C CA . HIS A 1 78 ? 11.780 0.747 -1.161 1.00 84.50 78 HIS A CA 1
ATOM 589 C C . HIS A 1 78 ? 11.256 2.168 -0.932 1.00 84.50 78 HIS A C 1
ATOM 591 O O . HIS A 1 78 ? 10.733 2.449 0.142 1.00 84.50 78 HIS A O 1
ATOM 597 N N . THR A 1 79 ? 11.386 3.077 -1.905 1.00 84.56 79 THR A N 1
ATOM 598 C CA . THR A 1 79 ? 11.028 4.492 -1.716 1.00 84.56 79 THR A CA 1
ATOM 599 C C . THR A 1 79 ? 10.290 5.072 -2.917 1.00 84.56 79 THR A C 1
ATOM 601 O O . THR A 1 79 ? 10.518 4.692 -4.065 1.00 84.56 79 THR A O 1
ATOM 604 N N . ASN A 1 80 ? 9.451 6.077 -2.658 1.00 82.44 80 ASN A N 1
ATOM 605 C CA . ASN A 1 80 ? 8.762 6.830 -3.709 1.00 82.44 80 ASN A CA 1
ATOM 606 C C . ASN A 1 80 ? 9.721 7.647 -4.594 1.00 82.44 80 ASN A C 1
ATOM 608 O O . ASN A 1 80 ? 9.356 8.010 -5.708 1.00 82.44 80 ASN A O 1
ATOM 612 N N . VAL A 1 81 ? 10.956 7.902 -4.141 1.00 84.75 81 VAL A N 1
ATOM 613 C CA . VAL A 1 81 ? 11.971 8.630 -4.921 1.00 84.75 81 VAL A CA 1
ATOM 614 C C . VAL A 1 81 ? 12.277 7.900 -6.230 1.00 84.75 81 VAL A C 1
ATOM 616 O O . VAL A 1 81 ? 12.263 8.525 -7.285 1.00 84.75 81 VAL A O 1
ATOM 619 N N . ALA A 1 82 ? 12.449 6.576 -6.189 1.00 79.38 82 ALA A N 1
ATOM 620 C CA . ALA A 1 82 ? 12.700 5.780 -7.393 1.00 79.38 82 ALA A CA 1
ATOM 621 C C . ALA A 1 82 ? 11.508 5.800 -8.371 1.00 79.38 82 ALA A C 1
ATOM 623 O O . ALA A 1 82 ? 11.695 5.835 -9.583 1.00 79.38 82 ALA A O 1
ATOM 624 N N . ILE A 1 83 ? 10.275 5.826 -7.852 1.00 83.06 83 ILE A N 1
ATOM 625 C CA . ILE A 1 83 ? 9.056 5.935 -8.673 1.00 83.06 83 ILE A CA 1
ATOM 626 C C . ILE A 1 83 ? 9.016 7.289 -9.384 1.00 83.06 83 ILE A C 1
ATOM 628 O O . ILE A 1 83 ? 8.711 7.366 -10.574 1.00 83.06 83 ILE A O 1
ATOM 632 N N . ASN A 1 84 ? 9.337 8.360 -8.656 1.00 85.69 84 ASN A N 1
ATOM 633 C CA . ASN A 1 84 ? 9.361 9.712 -9.201 1.00 85.69 84 ASN A CA 1
ATOM 634 C C . ASN A 1 84 ? 10.463 9.879 -10.251 1.00 85.69 84 ASN A C 1
ATOM 636 O O . ASN A 1 84 ? 10.238 10.558 -11.249 1.00 85.69 84 ASN A O 1
ATOM 640 N N . GLU A 1 85 ? 11.615 9.232 -10.067 1.00 84.69 85 GLU A N 1
ATOM 641 C CA . GLU A 1 85 ? 12.676 9.195 -11.076 1.00 84.69 85 GLU A CA 1
ATOM 642 C C . GLU A 1 85 ? 12.217 8.482 -12.357 1.00 84.69 85 GLU A C 1
ATOM 644 O O . GLU A 1 85 ? 12.447 8.987 -13.454 1.00 84.69 85 GLU A O 1
ATOM 649 N N . ILE A 1 86 ? 11.491 7.362 -12.241 1.00 82.62 86 ILE A N 1
ATOM 650 C CA . ILE A 1 86 ? 10.905 6.681 -13.407 1.00 82.62 86 ILE A CA 1
ATOM 651 C C . ILE A 1 86 ? 9.955 7.620 -14.165 1.00 82.62 86 ILE A C 1
ATOM 653 O O . ILE A 1 86 ? 10.076 7.779 -15.382 1.00 82.62 86 ILE A O 1
ATOM 657 N N . LYS A 1 87 ? 9.039 8.281 -13.443 1.00 86.12 87 LYS A N 1
ATOM 658 C CA . LYS A 1 87 ? 8.077 9.228 -14.030 1.00 86.12 87 LYS A CA 1
ATOM 659 C C . LYS A 1 87 ? 8.761 10.409 -14.710 1.00 86.12 87 LYS A C 1
ATOM 661 O O . LYS A 1 87 ? 8.407 10.749 -15.835 1.00 86.12 87 LYS A O 1
ATOM 666 N N . SER A 1 88 ? 9.731 11.035 -14.045 1.00 87.81 88 SER A N 1
ATOM 667 C CA . SER A 1 88 ? 10.376 12.246 -14.561 1.00 87.81 88 SER A CA 1
ATOM 668 C C . SER A 1 88 ? 11.157 11.983 -15.848 1.00 87.81 88 SER A C 1
ATOM 670 O O . SER A 1 88 ? 11.182 12.838 -16.730 1.00 87.81 88 SER A O 1
ATOM 672 N N . ARG A 1 89 ? 11.744 10.789 -15.992 1.00 85.75 89 ARG A N 1
ATOM 673 C CA . ARG A 1 89 ? 12.488 10.379 -17.193 1.00 85.75 89 ARG A CA 1
ATOM 674 C C . ARG A 1 89 ? 11.584 10.046 -18.378 1.00 85.75 89 ARG A C 1
ATOM 676 O O . ARG A 1 89 ? 11.971 10.294 -19.515 1.00 85.75 89 ARG A O 1
ATOM 683 N N . LEU A 1 90 ? 10.407 9.475 -18.122 1.00 85.69 90 LEU A N 1
ATOM 684 C CA . LEU A 1 90 ? 9.471 9.042 -19.165 1.00 85.69 90 LEU A CA 1
ATOM 685 C C . LEU A 1 90 ? 8.459 10.121 -19.577 1.00 85.69 90 LEU A C 1
ATOM 687 O O . LEU A 1 90 ? 7.872 10.027 -20.657 1.00 85.69 90 LEU A O 1
ATOM 691 N N . GLY A 1 91 ? 8.238 11.137 -18.739 1.00 86.44 91 GLY A N 1
ATOM 692 C CA . GLY A 1 91 ? 7.208 12.149 -18.970 1.00 86.44 91 GLY A CA 1
ATOM 693 C C . GLY A 1 91 ? 5.818 11.518 -19.112 1.00 86.44 91 GLY A C 1
ATOM 694 O O . GLY A 1 91 ? 5.523 10.504 -18.480 1.00 86.44 91 GLY A O 1
ATOM 695 N N . SER A 1 92 ? 4.979 12.078 -19.987 1.00 84.75 92 SER A N 1
ATOM 696 C CA . SER A 1 92 ? 3.612 11.585 -20.233 1.00 84.75 92 SER A CA 1
ATOM 697 C C . SER A 1 92 ? 3.555 10.154 -20.778 1.00 84.75 92 SER A C 1
ATOM 699 O O . SER A 1 92 ? 2.583 9.440 -20.551 1.00 84.75 92 SER A O 1
ATOM 701 N N . ARG A 1 93 ? 4.610 9.672 -21.449 1.00 82.38 93 ARG A N 1
ATOM 702 C CA . ARG A 1 93 ? 4.678 8.267 -21.892 1.00 82.38 93 ARG A CA 1
ATOM 703 C C . ARG A 1 93 ? 4.769 7.294 -20.722 1.00 82.38 93 ARG A C 1
ATOM 705 O O . ARG A 1 93 ? 4.395 6.137 -20.865 1.00 82.38 93 ARG A O 1
ATOM 712 N N . GLY A 1 94 ? 5.241 7.754 -19.565 1.00 84.06 94 GLY A N 1
ATOM 713 C CA . GLY A 1 94 ? 5.312 6.948 -18.354 1.00 84.06 94 GLY A CA 1
ATOM 714 C C . GLY A 1 94 ? 3.947 6.636 -17.748 1.00 84.06 94 GLY A C 1
ATOM 715 O O . GLY A 1 94 ? 3.855 5.690 -16.972 1.00 84.06 94 GLY A O 1
ATOM 716 N N . ASP A 1 95 ? 2.888 7.367 -18.111 1.00 87.38 95 ASP A N 1
ATOM 717 C CA . ASP A 1 95 ? 1.559 7.205 -17.511 1.00 87.38 95 ASP A CA 1
ATOM 718 C C . ASP A 1 95 ? 0.991 5.796 -17.726 1.00 87.38 95 ASP A C 1
ATOM 720 O O . ASP A 1 95 ? 0.323 5.258 -16.841 1.00 87.38 95 ASP A O 1
ATOM 724 N N . ILE A 1 96 ? 1.336 5.143 -18.842 1.00 89.69 96 ILE A N 1
ATOM 725 C CA . ILE A 1 96 ? 0.913 3.769 -19.142 1.00 89.69 96 ILE A CA 1
ATOM 726 C C . ILE A 1 96 ? 1.431 2.743 -18.116 1.00 89.69 96 ILE A C 1
ATOM 728 O O . ILE A 1 96 ? 0.769 1.737 -17.858 1.00 89.69 96 ILE A O 1
ATOM 732 N N . LEU A 1 97 ? 2.563 3.011 -17.448 1.00 89.19 97 LEU A N 1
ATOM 733 C CA . LEU A 1 97 ? 3.089 2.156 -16.371 1.00 89.19 97 LEU A CA 1
ATOM 734 C C . LEU A 1 97 ? 2.208 2.171 -15.118 1.00 89.19 97 LEU A C 1
ATOM 736 O O . LEU A 1 97 ? 2.283 1.251 -14.307 1.00 89.19 97 LEU A O 1
ATOM 740 N N . PHE A 1 98 ? 1.390 3.209 -14.942 1.00 87.50 98 PHE A N 1
ATOM 741 C CA . PHE A 1 98 ? 0.499 3.370 -13.789 1.00 87.50 98 PHE A CA 1
ATOM 742 C C . PHE A 1 98 ? -0.925 2.882 -14.081 1.00 87.50 98 PHE A C 1
ATOM 744 O O . PHE A 1 98 ? -1.769 2.877 -13.184 1.00 87.50 98 PHE A O 1
ATOM 751 N N . GLN A 1 99 ? -1.193 2.459 -15.318 1.00 88.12 99 GLN A N 1
ATOM 752 C CA . GLN A 1 99 ? -2.484 1.941 -15.750 1.00 88.12 99 GLN A CA 1
ATOM 753 C C . GLN A 1 99 ? -2.545 0.420 -15.603 1.00 88.12 99 GLN A C 1
ATOM 755 O O . GLN A 1 99 ? -1.543 -0.280 -15.746 1.00 88.12 99 GLN A O 1
ATOM 760 N N . TYR A 1 100 ? -3.741 -0.104 -15.329 1.00 85.12 100 TYR A N 1
ATOM 761 C CA . TYR A 1 100 ? -3.980 -1.547 -15.324 1.00 85.12 100 TYR A CA 1
ATOM 762 C C . TYR A 1 100 ? -3.605 -2.155 -16.692 1.00 85.12 100 TYR A C 1
ATOM 764 O O . TYR A 1 100 ? -3.932 -1.545 -17.711 1.00 85.12 100 TYR A O 1
ATOM 772 N N . PRO A 1 101 ? -2.962 -3.339 -16.744 1.00 91.75 101 PRO A N 1
ATOM 773 C CA . PRO A 1 101 ? -2.665 -4.281 -15.648 1.00 91.75 101 PRO A CA 1
ATOM 774 C C . PRO A 1 101 ? -1.331 -4.067 -14.905 1.00 91.75 101 PRO A C 1
ATOM 776 O O . PRO A 1 101 ? -0.904 -4.944 -14.154 1.00 91.75 101 PRO A O 1
ATOM 779 N N . ASN A 1 102 ? -0.658 -2.929 -15.077 1.00 93.06 102 ASN A N 1
ATOM 780 C CA . ASN A 1 102 ? 0.640 -2.672 -14.453 1.00 93.06 102 ASN A CA 1
ATOM 781 C C . ASN A 1 102 ? 0.532 -2.296 -12.961 1.00 93.06 102 ASN A C 1
ATOM 783 O O . ASN A 1 102 ? -0.487 -1.793 -12.470 1.00 93.06 102 ASN A O 1
ATOM 787 N N . PHE A 1 103 ? 1.626 -2.516 -12.233 1.00 93.56 103 PHE A N 1
ATOM 788 C CA . PHE A 1 103 ? 1.844 -2.010 -10.885 1.00 93.56 103 PHE A CA 1
ATOM 789 C C . PHE A 1 103 ? 3.247 -1.422 -10.755 1.00 93.56 103 PHE A C 1
ATOM 791 O O . PHE A 1 103 ? 4.245 -2.059 -11.082 1.00 93.56 103 PHE A O 1
ATOM 798 N N . ILE A 1 104 ? 3.323 -0.227 -10.187 1.00 91.62 104 ILE A N 1
ATOM 799 C CA . ILE A 1 104 ? 4.572 0.424 -9.816 1.00 91.62 104 ILE A CA 1
ATOM 800 C C . ILE A 1 104 ? 4.363 1.103 -8.467 1.00 91.62 104 ILE A C 1
ATOM 802 O O . ILE A 1 104 ? 3.454 1.917 -8.295 1.00 91.62 104 ILE A O 1
ATOM 806 N N . GLY A 1 105 ? 5.168 0.725 -7.482 1.00 91.56 105 GLY A N 1
ATOM 807 C CA . GLY A 1 105 ? 4.908 1.112 -6.105 1.00 91.56 105 GLY A CA 1
ATOM 808 C C . GLY A 1 105 ? 5.999 0.694 -5.139 1.00 91.56 105 GLY A C 1
ATOM 809 O O . GLY A 1 105 ? 6.968 0.020 -5.495 1.00 91.56 105 GLY A O 1
ATOM 810 N N . THR A 1 106 ? 5.828 1.098 -3.886 1.00 92.19 106 THR A N 1
ATOM 811 C CA . THR A 1 106 ? 6.638 0.560 -2.799 1.00 92.19 106 THR A CA 1
ATOM 812 C C . THR A 1 106 ? 6.202 -0.860 -2.445 1.00 92.19 106 THR A C 1
ATOM 814 O O . THR A 1 106 ? 5.092 -1.283 -2.785 1.00 92.19 106 THR A O 1
ATOM 817 N N . ILE A 1 107 ? 7.049 -1.592 -1.719 1.00 91.12 107 ILE A N 1
ATOM 818 C CA . ILE A 1 107 ? 6.669 -2.899 -1.165 1.00 91.12 107 ILE A CA 1
ATOM 819 C C . ILE A 1 107 ? 5.434 -2.796 -0.260 1.00 91.12 107 ILE A C 1
ATOM 821 O O . ILE A 1 107 ? 4.562 -3.656 -0.327 1.00 91.12 107 ILE A O 1
ATOM 825 N N . GLN A 1 108 ? 5.304 -1.718 0.521 1.00 85.62 108 GLN A N 1
ATOM 826 C CA . GLN A 1 108 ? 4.117 -1.477 1.343 1.00 85.62 108 GLN A CA 1
ATOM 827 C C . GLN A 1 108 ? 2.869 -1.316 0.471 1.00 85.62 108 GLN A C 1
ATOM 829 O O . GLN A 1 108 ? 1.898 -2.035 0.668 1.00 85.62 108 GLN A O 1
ATOM 834 N N . ALA A 1 109 ? 2.923 -0.462 -0.559 1.00 88.00 109 ALA A N 1
ATOM 835 C CA . ALA A 1 109 ? 1.791 -0.259 -1.464 1.00 88.00 109 ALA A CA 1
ATOM 836 C C . ALA A 1 109 ? 1.393 -1.545 -2.210 1.00 88.00 109 ALA A C 1
ATOM 838 O O . ALA A 1 109 ? 0.212 -1.758 -2.491 1.00 88.00 109 ALA A O 1
ATOM 839 N N . PHE A 1 110 ? 2.365 -2.408 -2.530 1.00 92.94 110 PHE A N 1
ATOM 840 C CA . PHE A 1 110 ? 2.110 -3.714 -3.135 1.00 92.94 110 PHE A CA 1
ATOM 841 C C . PHE A 1 110 ? 1.346 -4.622 -2.170 1.00 92.94 110 PHE A C 1
ATOM 843 O O . PHE A 1 110 ? 0.284 -5.142 -2.521 1.00 92.94 110 PHE A O 1
ATOM 850 N N . THR A 1 111 ? 1.867 -4.770 -0.950 1.00 90.00 111 THR A N 1
ATOM 851 C CA . THR A 1 111 ? 1.246 -5.566 0.111 1.00 90.00 111 THR A CA 1
ATOM 852 C C . THR A 1 111 ? -0.164 -5.070 0.398 1.00 90.00 111 THR A C 1
ATOM 854 O O . THR A 1 111 ? -1.097 -5.867 0.405 1.00 90.00 111 THR A O 1
ATOM 857 N N . ASP A 1 112 ? -0.360 -3.760 0.523 1.00 83.88 112 ASP A N 1
ATOM 858 C CA . ASP A 1 112 ? -1.677 -3.187 0.779 1.00 83.88 112 ASP A CA 1
ATOM 859 C C . ASP A 1 112 ? -2.660 -3.501 -0.350 1.00 83.88 112 ASP A C 1
ATOM 861 O O . ASP A 1 112 ? -3.750 -4.018 -0.100 1.00 83.88 112 ASP A O 1
ATOM 865 N N . LYS A 1 113 ? -2.270 -3.248 -1.606 1.00 85.81 113 LYS A N 1
ATOM 866 C CA . LYS A 1 113 ? -3.149 -3.410 -2.771 1.00 85.81 113 LYS A CA 1
ATOM 867 C C . LYS A 1 113 ? -3.529 -4.864 -3.042 1.00 85.81 113 LYS A C 1
ATOM 869 O O . LYS A 1 113 ? -4.687 -5.125 -3.369 1.00 85.81 113 LYS A O 1
ATOM 874 N N . PHE A 1 114 ? -2.572 -5.787 -2.956 1.00 88.94 114 PHE A N 1
ATOM 875 C CA . PHE A 1 114 ? -2.756 -7.165 -3.425 1.00 88.94 114 PHE A CA 1
ATOM 876 C C . PHE A 1 114 ? -2.920 -8.197 -2.311 1.00 88.94 114 PHE A C 1
ATOM 878 O O . PHE A 1 114 ? -3.409 -9.287 -2.595 1.00 88.94 114 PHE A O 1
ATOM 885 N N . LEU A 1 115 ? -2.556 -7.875 -1.067 1.00 86.56 115 LEU A N 1
ATOM 886 C CA . LEU A 1 115 ? -2.635 -8.808 0.060 1.00 86.56 115 LEU A CA 1
ATOM 887 C C . LEU A 1 115 ? -3.580 -8.283 1.142 1.00 86.56 115 LEU A C 1
ATOM 889 O O . LEU A 1 115 ? -4.640 -8.870 1.356 1.00 86.56 115 LEU A O 1
ATOM 893 N N . SER A 1 116 ? -3.248 -7.153 1.773 1.00 80.75 116 SER A N 1
ATOM 894 C CA . SER A 1 116 ? -3.977 -6.635 2.935 1.00 80.75 116 SER A CA 1
ATOM 895 C C . SER A 1 116 ? -5.420 -6.277 2.587 1.00 80.75 116 SER A C 1
ATOM 897 O O . SER A 1 116 ? -6.347 -6.773 3.224 1.00 80.75 116 SER A O 1
ATOM 899 N N . ILE A 1 117 ? -5.641 -5.449 1.557 1.00 76.38 117 ILE A N 1
ATOM 900 C CA . ILE A 1 117 ? -6.990 -5.004 1.182 1.00 76.38 117 ILE A CA 1
ATOM 901 C C . ILE A 1 117 ? -7.869 -6.189 0.746 1.00 76.38 117 ILE A C 1
ATOM 903 O O . ILE A 1 117 ? -8.992 -6.286 1.246 1.00 76.38 117 ILE A O 1
ATOM 907 N N . PRO A 1 118 ? -7.422 -7.101 -0.143 1.00 81.50 118 PRO A N 1
ATOM 908 C CA . PRO A 1 118 ? -8.203 -8.286 -0.495 1.00 81.50 118 PRO A CA 1
ATOM 909 C C . PRO A 1 118 ? -8.520 -9.189 0.701 1.00 81.50 118 PRO A C 1
ATOM 911 O O . PRO A 1 118 ? -9.678 -9.574 0.865 1.00 81.50 118 PRO A O 1
ATOM 914 N N . PHE A 1 119 ? -7.537 -9.473 1.564 1.00 79.94 119 PHE A N 1
ATOM 915 C CA . PHE A 1 119 ? -7.739 -10.284 2.769 1.00 79.94 119 PHE A CA 1
ATOM 916 C C . PHE A 1 119 ? -8.795 -9.667 3.689 1.00 79.94 119 PHE A C 1
ATOM 918 O O . PHE A 1 119 ? -9.743 -10.330 4.100 1.00 79.94 119 PHE A O 1
ATOM 925 N N . LEU A 1 120 ? -8.675 -8.373 3.966 1.00 72.00 120 LEU A N 1
ATOM 926 C CA . LEU A 1 120 ? -9.587 -7.661 4.8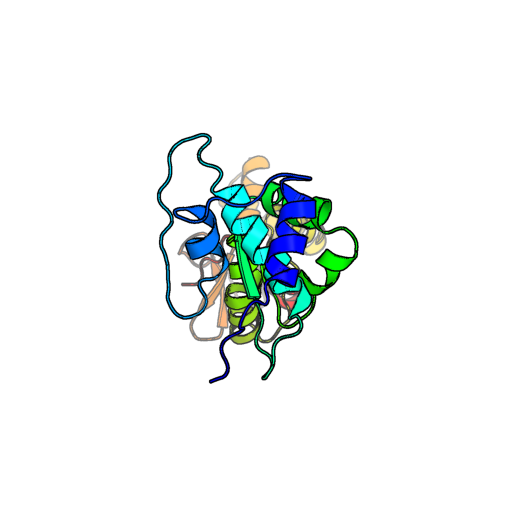54 1.00 72.00 120 LEU A CA 1
ATOM 927 C C . LEU A 1 120 ? -10.994 -7.540 4.242 1.00 72.00 120 LEU A C 1
ATOM 929 O O . LEU A 1 120 ? -11.980 -7.727 4.954 1.00 72.00 120 LEU A O 1
ATOM 933 N N . LYS A 1 121 ? -11.115 -7.339 2.919 1.00 73.75 121 LYS A N 1
ATOM 934 C CA . LYS A 1 121 ? -12.406 -7.422 2.207 1.00 73.75 121 LYS A CA 1
ATOM 935 C C . LYS A 1 121 ? -13.055 -8.798 2.367 1.00 73.75 121 LYS A C 1
ATOM 937 O O . LYS A 1 121 ? -14.261 -8.874 2.591 1.00 73.75 121 LYS A O 1
ATOM 942 N N . GLN A 1 122 ? -12.278 -9.876 2.265 1.00 73.75 122 GLN A N 1
ATOM 943 C CA . GLN A 1 122 ? -12.778 -11.240 2.446 1.00 73.75 122 GLN A CA 1
ATOM 944 C C . GLN A 1 122 ? -13.192 -11.507 3.900 1.00 73.75 122 GLN A C 1
ATOM 946 O O . GLN A 1 122 ? -14.281 -12.030 4.141 1.00 73.75 122 GLN A O 1
ATOM 951 N N . ALA A 1 123 ? -12.350 -11.129 4.862 1.00 68.12 123 ALA A N 1
ATOM 952 C CA . ALA A 1 123 ? -12.563 -11.376 6.285 1.00 68.12 123 ALA A CA 1
ATOM 953 C C . ALA A 1 123 ? -13.757 -10.590 6.847 1.00 68.12 123 ALA A C 1
ATOM 955 O O . ALA A 1 123 ? -14.532 -11.118 7.647 1.00 68.12 123 ALA A O 1
ATOM 956 N N . TYR A 1 124 ? -13.932 -9.339 6.410 1.00 67.75 124 TYR A N 1
ATOM 957 C CA . TYR A 1 124 ? -14.898 -8.415 7.005 1.00 67.75 124 TYR A CA 1
ATOM 958 C C . TYR A 1 124 ? -16.094 -8.078 6.111 1.00 67.75 124 TYR A C 1
ATOM 960 O O . TYR A 1 124 ? -17.027 -7.427 6.573 1.00 67.75 124 TYR A O 1
ATOM 968 N N . ARG A 1 125 ? -16.121 -8.564 4.859 1.00 67.06 125 ARG A N 1
ATOM 969 C CA . ARG A 1 125 ? -17.217 -8.379 3.881 1.00 67.06 125 ARG A CA 1
ATOM 970 C C . ARG A 1 125 ? -17.607 -6.914 3.618 1.00 67.06 125 ARG A C 1
ATOM 972 O O . ARG A 1 125 ? -18.648 -6.654 3.021 1.00 67.06 125 ARG A O 1
ATOM 979 N N . GLN A 1 126 ? -16.777 -5.965 4.042 1.00 63.97 126 GLN A N 1
ATOM 980 C CA . GLN A 1 126 ? -16.970 -4.523 3.906 1.00 63.97 126 GLN A CA 1
ATOM 981 C C . GLN A 1 126 ? -15.691 -3.882 3.357 1.00 63.97 126 GLN A C 1
ATOM 983 O O . GLN A 1 126 ? -14.590 -4.420 3.498 1.00 63.97 126 GLN A O 1
ATOM 988 N N . GLY A 1 127 ? -15.842 -2.750 2.669 1.00 65.44 127 GLY A N 1
ATOM 989 C CA . GLY A 1 127 ? -14.713 -1.987 2.145 1.00 65.44 127 GLY A CA 1
ATOM 990 C C . GLY A 1 127 ? -13.933 -1.314 3.271 1.00 65.44 127 GLY A C 1
ATOM 991 O O . GLY A 1 127 ? -14.523 -0.752 4.185 1.00 65.44 127 GLY A O 1
ATOM 992 N N . ILE A 1 128 ? -12.606 -1.357 3.192 1.00 73.81 128 ILE A N 1
ATOM 993 C CA . ILE A 1 128 ? -11.724 -0.638 4.114 1.00 73.81 128 ILE A CA 1
ATOM 994 C C . ILE A 1 128 ? -11.640 0.813 3.657 1.00 73.81 128 ILE A C 1
ATOM 996 O O . ILE A 1 128 ? -11.281 1.069 2.507 1.00 73.81 128 ILE A O 1
ATOM 1000 N N . THR A 1 129 ? -11.922 1.745 4.559 1.00 77.50 129 THR A N 1
ATOM 1001 C CA . THR A 1 129 ? -11.751 3.182 4.316 1.00 77.50 129 THR A CA 1
ATOM 1002 C C . THR A 1 129 ? -10.361 3.647 4.733 1.00 77.50 129 THR A C 1
ATOM 1004 O O . THR A 1 129 ? -9.747 4.441 4.025 1.00 77.50 129 THR A O 1
ATOM 1007 N N . ALA A 1 130 ? -9.840 3.158 5.864 1.00 76.75 130 ALA A N 1
ATOM 1008 C CA . ALA A 1 130 ? -8.519 3.540 6.358 1.00 76.75 130 ALA A CA 1
ATOM 1009 C C . ALA A 1 130 ? -7.935 2.489 7.313 1.00 76.75 130 ALA A C 1
ATOM 1011 O O . ALA A 1 130 ? -8.661 1.922 8.126 1.00 76.75 130 ALA A O 1
ATOM 1012 N N . ILE A 1 131 ? -6.615 2.295 7.257 1.00 80.19 131 ILE A N 1
ATOM 1013 C CA . ILE A 1 131 ? -5.822 1.590 8.276 1.00 80.19 131 ILE A CA 1
ATOM 1014 C C . ILE A 1 131 ? -4.786 2.593 8.783 1.00 80.19 131 ILE A C 1
ATOM 1016 O O . ILE A 1 131 ? -3.743 2.793 8.164 1.00 80.19 131 ILE A O 1
ATOM 1020 N N . ASN A 1 132 ? -5.131 3.336 9.831 1.00 85.19 132 ASN A N 1
ATOM 1021 C CA . ASN A 1 132 ? -4.291 4.410 10.357 1.00 85.19 132 ASN A CA 1
ATOM 1022 C C . ASN A 1 132 ? -4.709 4.729 11.793 1.00 85.19 132 ASN A C 1
ATOM 1024 O O . ASN A 1 132 ? -5.822 5.198 12.022 1.00 85.19 132 ASN A O 1
ATOM 1028 N N . ASP A 1 133 ? -3.805 4.510 12.742 1.00 86.88 133 ASP A N 1
ATOM 1029 C CA . ASP A 1 133 ? -4.060 4.689 14.173 1.00 86.88 133 ASP A CA 1
ATOM 1030 C C . ASP A 1 133 ? -4.471 6.117 14.534 1.00 86.88 133 ASP A C 1
ATOM 1032 O O . ASP A 1 133 ? -5.414 6.318 15.298 1.00 86.88 133 ASP A O 1
ATOM 1036 N N . GLU A 1 134 ? -3.807 7.124 13.968 1.00 88.75 134 GLU A N 1
ATOM 1037 C CA . GLU A 1 134 ? -4.111 8.528 14.246 1.00 88.75 134 GLU A CA 1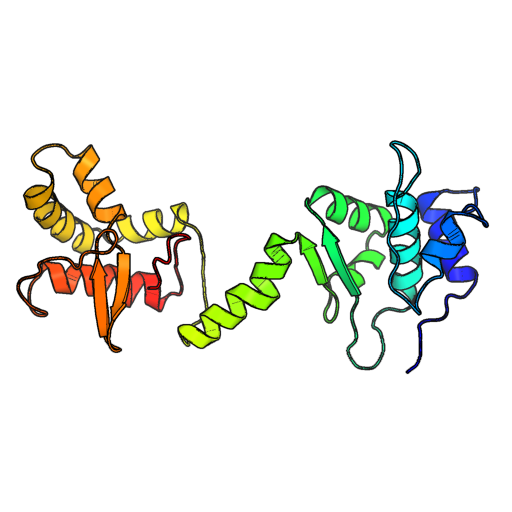
ATOM 1038 C C . GLU A 1 134 ? -5.517 8.893 13.758 1.00 88.75 134 GLU A C 1
ATOM 1040 O O . GLU A 1 134 ? -6.322 9.433 14.522 1.00 88.75 134 GLU A O 1
ATOM 1045 N N . TYR A 1 135 ? -5.853 8.516 12.522 1.00 90.19 135 TYR A N 1
ATOM 1046 C CA . TYR A 1 135 ? -7.189 8.714 11.960 1.00 90.19 135 TYR A CA 1
ATOM 1047 C C . TYR A 1 135 ? -8.256 7.928 12.734 1.00 90.19 135 TYR A C 1
ATOM 1049 O O . TYR A 1 135 ? -9.335 8.452 13.024 1.00 90.19 135 TYR A O 1
ATO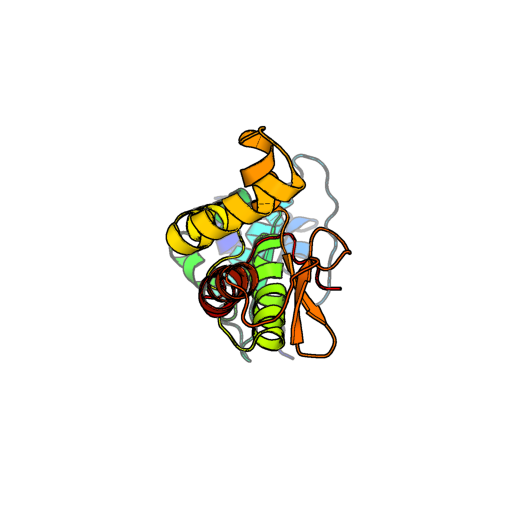M 1057 N N . TYR A 1 136 ? -7.943 6.690 13.123 1.00 92.25 136 TYR A N 1
ATOM 1058 C CA . TYR A 1 136 ? -8.805 5.841 13.937 1.00 92.25 136 TYR A CA 1
ATOM 1059 C C . TYR A 1 136 ? -9.126 6.514 15.274 1.00 92.25 136 TYR A C 1
ATOM 1061 O O . TYR A 1 136 ? -10.298 6.677 15.618 1.00 92.25 136 TYR A O 1
ATOM 1069 N N . TYR A 1 137 ? -8.110 6.976 16.013 1.00 93.06 137 TYR A N 1
ATOM 1070 C CA . TYR A 1 137 ? -8.314 7.651 17.294 1.00 93.06 137 TYR A CA 1
ATOM 1071 C C . TYR A 1 137 ? -9.034 8.987 17.125 1.00 93.06 137 TYR A C 1
ATOM 1073 O O . TYR A 1 137 ? -9.927 9.298 17.912 1.00 93.06 137 TYR A O 1
ATOM 1081 N N . GLN A 1 138 ? -8.726 9.756 16.081 1.00 93.94 138 GLN A N 1
ATOM 1082 C CA . GLN A 1 138 ? -9.451 10.988 15.781 1.00 93.94 138 GLN A CA 1
ATOM 1083 C C . GLN A 1 138 ? -10.955 10.714 15.614 1.00 93.94 138 GLN A C 1
ATOM 1085 O O . GLN A 1 138 ? -11.780 11.386 16.234 1.00 93.94 138 GLN A O 1
ATOM 1090 N N . LYS A 1 139 ? -11.322 9.695 14.829 1.00 95.00 139 LYS A N 1
ATOM 1091 C CA . LYS A 1 139 ? -12.719 9.285 14.612 1.00 95.00 139 LYS A CA 1
ATOM 1092 C C . LYS A 1 139 ? -13.366 8.718 15.870 1.00 95.00 139 LYS A C 1
ATOM 1094 O O . LYS A 1 139 ? -14.518 9.037 16.163 1.00 95.00 139 LYS A O 1
ATOM 1099 N N . MET A 1 140 ? -12.616 7.946 16.649 1.00 94.94 140 MET A N 1
ATOM 1100 C CA . MET A 1 140 ? -13.058 7.408 17.930 1.00 94.94 140 MET A CA 1
ATOM 1101 C C . MET A 1 140 ? -13.444 8.533 18.903 1.00 94.94 140 MET A C 1
ATOM 1103 O O . MET A 1 140 ? -14.552 8.545 19.435 1.00 94.94 140 MET A O 1
ATOM 1107 N N . PHE A 1 141 ? -12.569 9.525 19.098 1.00 95.12 141 PHE A N 1
ATOM 1108 C CA . PHE A 1 141 ? -12.802 10.618 20.047 1.00 95.12 141 PHE A CA 1
ATOM 1109 C C . PHE A 1 141 ? -13.809 11.678 19.555 1.00 95.12 141 PHE A C 1
ATOM 1111 O O . PHE A 1 141 ? -14.299 12.474 20.360 1.00 95.12 141 PHE A O 1
ATOM 1118 N N . GLN A 1 142 ? -14.195 11.662 18.272 1.00 95.94 142 GLN A N 1
ATOM 1119 C CA . GLN A 1 142 ? -15.323 12.455 17.753 1.00 95.94 142 GLN A CA 1
ATOM 1120 C C . GLN A 1 142 ? -16.684 11.962 18.277 1.00 95.94 142 GLN A C 1
ATOM 1122 O O . GLN A 1 142 ? -17.628 12.748 18.374 1.00 95.94 142 GLN A O 1
ATOM 1127 N N . ARG A 1 143 ? -16.796 10.688 18.675 1.00 96.38 143 ARG A N 1
ATOM 1128 C CA . ARG A 1 143 ? -18.015 10.090 19.247 1.00 96.38 143 ARG A CA 1
ATOM 1129 C C . ARG A 1 143 ? -18.185 10.466 20.722 1.00 96.38 143 ARG A C 1
ATOM 1131 O O . ARG A 1 143 ? -18.046 9.647 21.628 1.00 96.38 143 ARG A O 1
ATOM 1138 N N . LYS A 1 144 ? -18.455 11.750 20.981 1.00 95.75 144 LYS A N 1
ATOM 1139 C CA . LYS A 1 144 ? -18.432 12.311 22.344 1.00 95.75 144 LYS A CA 1
ATOM 1140 C C . LYS A 1 144 ? -19.385 11.611 23.315 1.00 95.75 144 LYS A C 1
ATOM 1142 O O . LYS A 1 144 ? -19.008 11.416 24.465 1.00 95.75 144 LYS A O 1
ATOM 1147 N N . LYS A 1 145 ? -20.577 11.201 22.867 1.00 96.50 145 LYS A N 1
ATOM 1148 C CA . LYS A 1 145 ? -21.571 10.517 23.712 1.00 96.50 145 LYS A CA 1
ATOM 1149 C C . LYS A 1 145 ? -21.026 9.192 24.251 1.00 96.50 145 LYS A C 1
ATOM 1151 O O . LYS A 1 145 ? -21.032 8.972 25.461 1.00 96.50 145 LYS A O 1
ATOM 1156 N N . GLU A 1 146 ? -20.531 8.337 23.364 1.00 97.31 146 GLU A N 1
ATOM 1157 C CA . GLU A 1 146 ? -19.930 7.048 23.697 1.00 97.31 146 GLU A CA 1
ATOM 1158 C C . GLU A 1 146 ? -18.693 7.250 24.574 1.00 97.31 146 GLU A C 1
ATOM 1160 O O . GLU A 1 146 ? -18.589 6.657 25.646 1.00 97.31 146 GLU A O 1
ATOM 1165 N N . ILE A 1 147 ? -17.800 8.164 24.186 1.00 95.75 147 ILE A N 1
ATOM 1166 C CA . ILE A 1 147 ? -16.570 8.457 24.929 1.00 95.75 147 ILE A CA 1
ATOM 1167 C C . ILE A 1 147 ? -16.859 8.932 26.353 1.00 95.75 147 ILE A C 1
ATOM 1169 O O . ILE A 1 147 ? -16.176 8.501 27.277 1.00 95.75 147 ILE A O 1
ATOM 1173 N N . THR A 1 148 ? -17.880 9.759 26.583 1.00 95.38 148 THR A N 1
ATOM 1174 C CA . THR A 1 148 ? -18.263 10.174 27.942 1.00 95.38 148 THR A CA 1
ATOM 1175 C C . THR A 1 148 ? -18.649 8.979 28.818 1.00 95.38 148 THR A C 1
ATOM 1177 O O . THR A 1 148 ? -18.270 8.933 29.990 1.00 95.38 148 THR A O 1
ATOM 1180 N N . ILE A 1 149 ? -19.364 7.994 28.268 1.00 95.69 149 ILE A N 1
ATOM 1181 C CA . ILE A 1 149 ? -19.714 6.759 28.985 1.00 95.69 149 ILE A CA 1
ATOM 1182 C C . ILE A 1 149 ? -18.449 5.934 29.262 1.00 95.69 149 ILE A C 1
ATOM 1184 O O . ILE A 1 149 ? -18.244 5.470 30.386 1.00 95.69 149 ILE A O 1
ATOM 1188 N N . LEU A 1 150 ? -17.563 5.805 28.271 1.00 94.81 150 LEU A N 1
ATOM 1189 C CA . LEU A 1 150 ? -16.317 5.047 28.410 1.00 94.81 150 LEU A CA 1
ATOM 1190 C C . LEU A 1 150 ? -15.339 5.688 29.397 1.00 94.81 150 LEU A C 1
ATOM 1192 O O . LEU A 1 150 ? -14.687 4.963 30.140 1.00 94.81 150 LEU A O 1
ATOM 1196 N N . LYS A 1 151 ? -15.285 7.022 29.491 1.00 93.44 151 LYS A N 1
ATOM 1197 C CA . LYS A 1 151 ? -14.474 7.726 30.498 1.00 93.44 151 LYS A CA 1
ATOM 1198 C C . LYS A 1 151 ? -14.923 7.396 31.920 1.00 93.44 151 LYS A C 1
ATOM 1200 O O . LYS A 1 151 ? -14.072 7.171 32.773 1.00 93.44 151 LYS A O 1
ATOM 1205 N N . LYS A 1 152 ? -16.235 7.289 32.174 1.00 92.38 152 LYS A N 1
ATOM 1206 C CA . LYS A 1 152 ? -16.762 6.857 33.486 1.00 92.38 152 LYS A CA 1
ATOM 1207 C C . LYS A 1 152 ? -16.347 5.422 33.815 1.00 92.38 152 LYS A C 1
ATOM 1209 O O . LYS A 1 152 ? -15.924 5.150 34.934 1.00 92.38 152 LYS A O 1
ATOM 1214 N N . TYR A 1 153 ? -16.431 4.520 32.838 1.00 92.31 153 TYR A N 1
ATOM 1215 C CA . TYR A 1 153 ? -15.985 3.135 33.005 1.00 92.31 153 TYR A CA 1
ATOM 1216 C C . TYR A 1 153 ? -14.471 3.047 33.269 1.00 92.31 153 TYR A C 1
ATOM 1218 O O . TYR A 1 153 ? -14.046 2.410 34.231 1.00 92.31 153 TYR A O 1
ATOM 1226 N N . ALA A 1 154 ? -13.665 3.734 32.458 1.00 92.50 154 ALA A N 1
ATOM 1227 C CA . ALA A 1 154 ? -12.209 3.765 32.559 1.00 92.50 154 ALA A CA 1
ATOM 1228 C C . ALA A 1 154 ? -11.719 4.416 33.862 1.00 92.50 154 ALA A C 1
ATOM 1230 O O . ALA A 1 154 ? -10.747 3.949 34.450 1.00 92.50 154 ALA A O 1
ATOM 1231 N N . TYR A 1 155 ? -12.423 5.429 34.377 1.00 89.81 155 TYR A N 1
ATOM 1232 C CA . TYR A 1 155 ? -12.138 6.022 35.688 1.00 89.81 155 TYR A CA 1
ATOM 1233 C C . TYR A 1 155 ? -12.161 4.968 36.806 1.00 89.81 155 TYR A C 1
ATOM 1235 O O . TYR A 1 155 ? -11.263 4.932 37.645 1.00 89.81 155 TYR A O 1
ATOM 1243 N N . GLY A 1 156 ? -13.129 4.043 36.769 1.00 86.38 156 GLY A N 1
ATOM 1244 C CA . GLY A 1 156 ? -13.208 2.916 37.705 1.00 86.38 156 GLY A CA 1
ATOM 1245 C C . GLY A 1 156 ? -12.082 1.882 37.562 1.00 86.38 156 GLY A C 1
ATOM 1246 O O . GLY A 1 156 ? -11.946 1.017 38.422 1.00 86.38 156 GLY A O 1
ATOM 1247 N N . LYS A 1 157 ? -11.278 1.949 36.492 1.00 87.69 157 LYS A N 1
ATOM 1248 C CA . LYS A 1 157 ? -10.132 1.059 36.236 1.00 87.69 157 LYS A CA 1
ATOM 1249 C C . LYS A 1 157 ? -8.784 1.736 36.489 1.00 87.69 157 LYS A C 1
ATOM 1251 O O . LYS A 1 157 ? -7.855 1.067 36.927 1.00 87.69 157 LYS A O 1
ATOM 1256 N N . CYS A 1 158 ? -8.677 3.036 36.219 1.00 85.69 158 CYS A N 1
ATOM 1257 C CA . CYS A 1 158 ? -7.410 3.773 36.217 1.00 85.69 158 CYS A CA 1
ATOM 1258 C C . CYS A 1 158 ? -7.266 4.804 37.351 1.00 85.69 158 CYS A C 1
ATOM 1260 O O . CYS A 1 158 ? -6.166 5.314 37.563 1.00 85.69 158 CYS A O 1
ATOM 1262 N N . GLY A 1 159 ? -8.340 5.131 38.078 1.00 77.31 159 GLY A N 1
ATOM 1263 C CA . GLY A 1 159 ? -8.331 6.179 39.102 1.00 77.31 159 GLY A CA 1
ATOM 1264 C C . GLY A 1 159 ? -8.370 7.604 38.524 1.00 77.31 159 GLY A C 1
ATOM 1265 O O . GLY A 1 159 ? -8.829 7.825 37.407 1.00 77.31 159 GLY A O 1
ATOM 1266 N N . ARG A 1 160 ? -7.908 8.597 39.305 1.00 69.88 160 ARG A N 1
ATOM 1267 C CA . ARG A 1 160 ? -8.056 10.048 39.024 1.00 69.88 160 ARG A CA 1
ATOM 1268 C C . ARG A 1 160 ? -7.155 10.621 37.920 1.00 69.88 160 ARG A C 1
ATOM 1270 O O . ARG A 1 160 ? -7.253 11.810 37.628 1.00 69.88 160 ARG A O 1
ATOM 1277 N N . ASP A 1 161 ? -6.285 9.819 37.318 1.00 78.31 161 ASP A N 1
ATOM 1278 C CA . ASP A 1 161 ? -5.337 10.292 36.309 1.00 78.31 161 ASP A CA 1
ATOM 1279 C C . ASP A 1 161 ? -5.969 10.292 34.908 1.00 78.31 161 ASP A C 1
ATOM 1281 O O . ASP A 1 161 ? -6.077 9.259 34.242 1.00 78.31 161 ASP A O 1
ATOM 1285 N N . TYR A 1 162 ? -6.377 11.477 34.451 1.00 71.75 162 TYR A N 1
ATOM 1286 C CA . TYR A 1 162 ? -7.006 11.666 33.143 1.00 71.75 162 TYR A CA 1
ATOM 1287 C C . TYR A 1 162 ? -6.116 11.259 31.963 1.00 71.75 162 TYR A C 1
ATOM 1289 O O . TYR A 1 162 ? -6.650 10.827 30.941 1.00 71.75 162 TYR A O 1
ATOM 1297 N N . SER A 1 163 ? -4.786 11.326 32.099 1.00 74.88 163 SER A N 1
ATOM 1298 C CA . SER A 1 163 ? -3.870 10.886 31.039 1.00 74.88 163 SER A CA 1
ATOM 1299 C C . SER A 1 163 ? -3.940 9.367 30.821 1.00 74.88 163 SER A C 1
ATOM 1301 O O . SER A 1 163 ? -3.841 8.883 29.693 1.00 74.88 163 SER A O 1
ATOM 1303 N N . LYS A 1 164 ? -4.213 8.604 31.889 1.00 85.62 164 LYS A N 1
ATOM 1304 C CA . LYS A 1 164 ? -4.383 7.144 31.840 1.00 85.62 164 LYS A CA 1
ATOM 1305 C C . LYS A 1 164 ? -5.752 6.723 31.326 1.00 85.62 164 LYS A C 1
ATOM 1307 O O . LYS A 1 164 ? -5.857 5.659 30.726 1.00 85.62 164 LYS A O 1
ATOM 1312 N N . ILE A 1 165 ? -6.782 7.548 31.520 1.00 90.44 165 ILE A N 1
ATOM 1313 C CA . ILE A 1 165 ? -8.149 7.258 31.062 1.00 90.44 165 ILE A CA 1
ATOM 1314 C C . ILE A 1 165 ? -8.205 7.161 29.536 1.00 90.44 165 ILE A C 1
ATOM 1316 O O . ILE A 1 165 ? -8.700 6.167 29.006 1.00 90.44 165 ILE A O 1
ATOM 1320 N N . ASP A 1 166 ? -7.679 8.160 28.827 1.00 90.75 166 ASP A N 1
ATOM 1321 C CA . ASP A 1 166 ? -7.719 8.158 27.361 1.00 90.75 166 ASP A CA 1
ATOM 1322 C C . ASP A 1 166 ? -6.833 7.041 26.790 1.00 90.75 166 ASP A C 1
ATOM 1324 O O . ASP A 1 166 ? -7.236 6.369 25.843 1.00 90.75 166 ASP A O 1
ATOM 1328 N N . ASN A 1 167 ? -5.682 6.764 27.412 1.00 90.50 167 ASN A N 1
ATOM 1329 C CA . ASN A 1 167 ? -4.827 5.636 27.035 1.00 90.50 167 ASN A CA 1
ATOM 1330 C C . ASN A 1 167 ? -5.502 4.278 27.276 1.00 90.50 167 ASN A C 1
ATOM 1332 O O . ASN A 1 167 ? -5.377 3.382 26.446 1.00 90.50 167 ASN A O 1
ATOM 1336 N N . TYR A 1 168 ? -6.259 4.128 28.365 1.00 91.69 168 TYR A N 1
ATOM 1337 C CA . TYR A 1 168 ? -7.041 2.920 28.619 1.00 91.69 168 TYR A CA 1
ATOM 1338 C C . TYR A 1 168 ? -8.149 2.738 27.584 1.00 91.69 168 TYR A C 1
ATOM 1340 O O . TYR A 1 168 ? -8.345 1.643 27.079 1.00 91.69 168 TYR A O 1
ATOM 1348 N N . ILE A 1 169 ? -8.857 3.807 27.217 1.00 93.44 169 ILE A N 1
ATOM 1349 C CA . ILE A 1 169 ? -9.872 3.739 26.158 1.00 93.44 169 ILE A CA 1
ATOM 1350 C C . ILE A 1 169 ? -9.224 3.334 24.828 1.00 93.44 169 ILE A C 1
ATOM 1352 O O . ILE A 1 169 ? -9.740 2.451 24.145 1.00 93.44 169 ILE A O 1
ATOM 1356 N N . LYS A 1 170 ? -8.074 3.932 24.487 1.00 92.00 170 LYS A N 1
ATOM 1357 C CA . LYS A 1 170 ? -7.298 3.572 23.293 1.00 92.00 170 LYS A CA 1
ATOM 1358 C C . LYS A 1 170 ? -6.817 2.122 23.325 1.00 92.00 170 LYS A C 1
ATOM 1360 O O . LYS A 1 170 ? -6.728 1.525 22.264 1.00 92.00 170 LYS A O 1
ATOM 1365 N N . SER A 1 171 ? -6.545 1.526 24.484 1.00 91.31 171 SER A N 1
ATOM 1366 C CA . SER A 1 171 ? -6.094 0.129 24.559 1.00 91.31 171 SER A CA 1
ATOM 1367 C C . SER A 1 171 ? -7.214 -0.904 24.395 1.00 91.31 171 SER A C 1
ATOM 1369 O O . SER A 1 171 ? -6.919 -2.091 24.261 1.00 91.31 171 SER A O 1
ATOM 1371 N N . ILE A 1 172 ? -8.487 -0.487 24.370 1.00 93.06 172 ILE A N 1
ATOM 1372 C CA . ILE A 1 172 ? -9.614 -1.391 24.112 1.00 93.06 172 ILE A CA 1
ATOM 1373 C C . ILE A 1 172 ? -9.628 -1.774 22.630 1.00 93.06 172 ILE A C 1
ATOM 1375 O O . ILE A 1 172 ? -9.592 -0.911 21.752 1.00 93.06 172 ILE A O 1
ATOM 1379 N N . VAL A 1 173 ? -9.680 -3.072 22.345 1.00 89.81 173 VAL A N 1
ATOM 1380 C CA . VAL A 1 173 ? -9.681 -3.671 21.007 1.00 89.81 173 VAL A CA 1
ATOM 1381 C C . VAL A 1 173 ? -11.010 -4.387 20.776 1.00 89.81 173 VAL A C 1
ATOM 1383 O O . VAL A 1 173 ? -11.550 -5.015 21.687 1.00 89.81 173 VAL A O 1
ATOM 1386 N N . LEU A 1 174 ? -11.523 -4.301 19.547 1.00 89.75 174 LEU A N 1
ATOM 1387 C CA . LEU A 1 174 ? -12.601 -5.158 19.062 1.00 89.75 174 LEU A CA 1
ATOM 1388 C C . LEU A 1 174 ? -12.004 -6.473 18.550 1.00 89.75 174 LEU A C 1
ATOM 1390 O O . LEU A 1 174 ? -11.155 -6.454 17.662 1.00 89.75 174 LEU A O 1
ATOM 1394 N N . ARG A 1 175 ? -12.481 -7.602 19.068 1.00 86.44 175 ARG A N 1
ATOM 1395 C CA . ARG A 1 175 ? -12.080 -8.951 18.651 1.00 86.44 175 ARG A CA 1
ATOM 1396 C C . ARG A 1 175 ? -13.308 -9.752 18.227 1.00 86.44 175 ARG A C 1
ATOM 1398 O O . ARG A 1 175 ? -14.418 -9.480 18.683 1.00 86.44 175 ARG A O 1
ATOM 1405 N N . ARG A 1 176 ? -13.120 -10.761 17.374 1.00 82.56 176 ARG A N 1
ATOM 1406 C CA . ARG A 1 176 ? -14.122 -11.811 17.160 1.00 82.56 176 ARG A CA 1
ATOM 1407 C C . ARG A 1 176 ? -13.743 -13.057 17.944 1.00 82.56 176 ARG A C 1
ATOM 1409 O O . ARG A 1 176 ? -12.645 -13.563 17.776 1.00 82.56 176 ARG A O 1
ATOM 1416 N N . LYS A 1 177 ? -14.658 -13.557 18.769 1.00 80.50 177 LYS A N 1
ATOM 1417 C CA . LYS A 1 177 ? -14.495 -14.805 19.516 1.00 80.50 177 LYS A CA 1
ATOM 1418 C C . LYS A 1 177 ? -15.752 -15.649 19.334 1.00 80.50 177 LYS A C 1
ATOM 1420 O O . LYS A 1 177 ? -16.851 -15.150 19.549 1.00 80.50 177 LYS A O 1
ATOM 1425 N N . ASP A 1 178 ? -15.584 -16.888 18.876 1.00 83.00 178 ASP A N 1
ATOM 1426 C CA . ASP A 1 178 ? -16.683 -17.840 18.637 1.00 83.00 178 ASP A CA 1
ATOM 1427 C C . ASP A 1 178 ? -17.805 -17.280 17.733 1.00 83.00 178 ASP A C 1
ATOM 1429 O O . ASP A 1 178 ? -18.985 -17.564 17.906 1.00 83.00 178 ASP A O 1
ATOM 1433 N N . GLY A 1 179 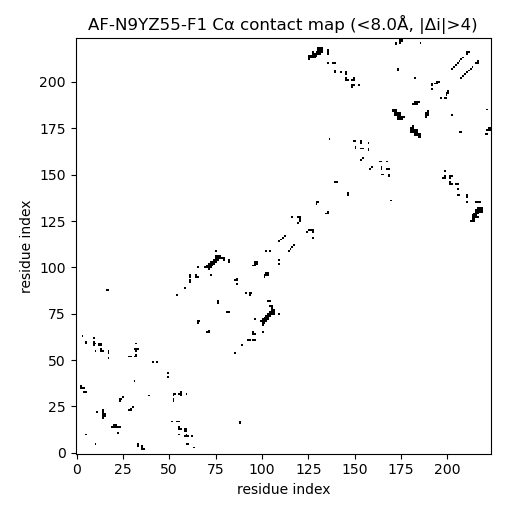? -17.436 -16.441 16.759 1.00 80.38 179 GLY A N 1
ATOM 1434 C CA . GLY A 1 179 ? -18.375 -15.800 15.830 1.00 80.38 179 GLY A CA 1
ATOM 1435 C C . GLY A 1 179 ? -19.075 -14.542 16.362 1.00 80.38 179 GLY A C 1
ATOM 1436 O O . GLY A 1 179 ? -19.722 -13.848 15.578 1.00 80.38 179 GLY A O 1
ATOM 1437 N N . GLU A 1 180 ? -18.900 -14.189 17.637 1.00 84.75 180 GLU A N 1
ATOM 1438 C CA . GLU A 1 180 ? -19.429 -12.960 18.233 1.00 84.75 180 GLU A CA 1
ATOM 1439 C C . GLU A 1 180 ? -18.353 -11.878 18.417 1.00 84.75 180 GLU A C 1
ATOM 1441 O O . GLU A 1 180 ? -17.151 -12.150 18.430 1.00 84.75 180 GLU A O 1
ATOM 1446 N N . PHE A 1 181 ? -18.791 -10.624 18.563 1.00 87.94 181 PHE A N 1
ATOM 1447 C CA . PHE A 1 181 ? -17.911 -9.516 18.929 1.00 87.94 181 PHE A CA 1
ATOM 1448 C C . PHE A 1 181 ? -17.625 -9.505 20.433 1.00 87.94 181 PHE A C 1
ATOM 1450 O O . PHE A 1 181 ? -18.544 -9.533 21.254 1.00 87.94 181 PHE A O 1
ATOM 1457 N N . ASP A 1 182 ? -16.344 -9.382 20.765 1.00 90.62 182 ASP A N 1
ATOM 1458 C CA . ASP A 1 182 ? -15.805 -9.229 22.112 1.00 90.62 182 ASP A CA 1
ATOM 1459 C C . ASP A 1 182 ? -14.950 -7.954 22.200 1.00 90.62 182 ASP A C 1
ATOM 1461 O O . ASP A 1 182 ? -14.394 -7.485 21.203 1.00 90.62 182 ASP A O 1
ATOM 1465 N N . PHE A 1 183 ? -14.831 -7.396 23.403 1.00 93.06 183 PHE A N 1
ATOM 1466 C CA . PHE A 1 183 ? -14.025 -6.209 23.676 1.00 93.06 183 PHE A CA 1
ATOM 1467 C C . PHE A 1 183 ? -12.943 -6.562 24.688 1.00 93.06 183 PHE A C 1
ATOM 1469 O O . PHE A 1 183 ? -13.258 -7.017 25.788 1.00 93.06 183 PHE A O 1
ATOM 1476 N N . CYS A 1 184 ? -11.676 -6.331 24.357 1.00 91.44 184 CYS A N 1
ATOM 1477 C CA . CYS A 1 184 ? -10.554 -6.743 25.198 1.00 91.44 184 CYS A CA 1
ATOM 1478 C C . CYS A 1 184 ? -9.498 -5.649 25.363 1.00 91.44 184 CYS A C 1
ATOM 1480 O O . CYS A 1 184 ? -9.438 -4.697 24.593 1.00 91.44 184 CYS A O 1
ATOM 1482 N N . THR A 1 185 ? -8.663 -5.789 26.388 1.00 89.56 185 THR A N 1
ATOM 1483 C CA . THR A 1 185 ? -7.417 -5.026 26.550 1.00 89.56 185 THR A CA 1
ATOM 1484 C C . THR A 1 185 ? -6.276 -6.031 26.622 1.00 89.56 185 THR A C 1
ATOM 1486 O O . THR A 1 185 ? -6.251 -6.852 27.548 1.00 89.56 185 THR A O 1
ATOM 1489 N N . GLY A 1 186 ? -5.370 -6.008 25.641 1.00 84.69 186 GLY A N 1
ATOM 1490 C CA . GLY A 1 186 ? -4.491 -7.154 25.386 1.00 84.69 186 GLY A CA 1
ATOM 1491 C C . GLY A 1 186 ? -5.326 -8.421 25.164 1.00 84.69 186 GLY A C 1
ATOM 1492 O O . GLY A 1 186 ? -6.368 -8.373 24.510 1.00 84.69 186 GLY A O 1
ATOM 1493 N N . ASP A 1 187 ? -4.941 -9.528 25.796 1.00 83.31 187 ASP A N 1
ATOM 1494 C CA . ASP A 1 187 ? -5.624 -10.819 25.610 1.00 83.31 187 ASP A CA 1
ATOM 1495 C C . ASP A 1 187 ? -6.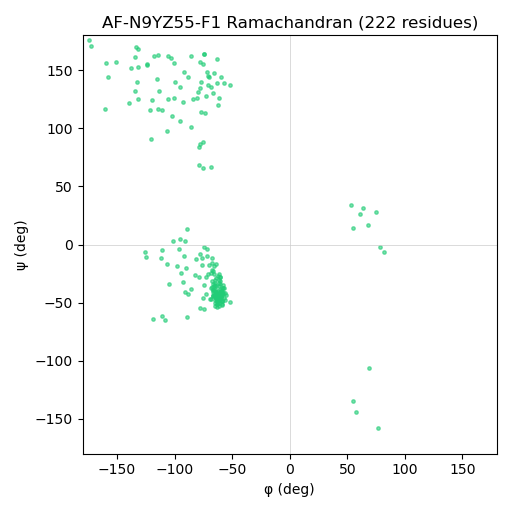903 -10.984 26.449 1.00 83.31 187 ASP A C 1
ATOM 1497 O O . ASP A 1 187 ? -7.700 -11.902 26.222 1.00 83.31 187 ASP A O 1
ATOM 1501 N N . LYS A 1 188 ? -7.126 -10.094 27.424 1.00 88.81 188 LYS A N 1
ATOM 1502 C CA . LYS A 1 188 ? -8.196 -10.221 28.422 1.00 88.81 188 LYS A CA 1
ATOM 1503 C C . LYS A 1 188 ? -9.461 -9.491 27.983 1.00 88.81 188 LYS A C 1
ATOM 1505 O O . LYS A 1 188 ? -9.441 -8.274 27.794 1.00 88.81 188 LYS A O 1
ATOM 1510 N N . SER A 1 189 ? -10.572 -10.223 27.893 1.00 91.62 189 SER A N 1
ATOM 1511 C CA . SER A 1 189 ? -11.904 -9.641 27.691 1.00 91.62 189 SER A CA 1
ATOM 1512 C C . SER A 1 189 ? -12.260 -8.687 28.832 1.00 91.62 189 SER A C 1
ATOM 1514 O O . SER A 1 189 ? -11.918 -8.913 29.998 1.00 91.62 189 SER A O 1
ATOM 1516 N N . LEU A 1 190 ? -12.960 -7.607 28.501 1.00 92.06 190 LEU A N 1
ATOM 1517 C CA . LEU A 1 190 ? -13.460 -6.655 29.478 1.00 92.06 190 LEU A CA 1
ATOM 1518 C C . LEU A 1 190 ? -14.554 -7.305 30.330 1.00 92.06 190 LEU A C 1
ATOM 1520 O O . LEU A 1 190 ? -15.476 -7.937 29.820 1.00 92.06 190 LEU A O 1
ATOM 1524 N N . ASN A 1 191 ? -14.490 -7.092 31.644 1.00 89.44 191 ASN A N 1
ATOM 1525 C CA . ASN A 1 191 ? -15.542 -7.526 32.560 1.00 89.44 191 ASN A CA 1
ATOM 1526 C C . ASN A 1 191 ? -16.729 -6.547 32.492 1.00 89.44 191 ASN A C 1
ATOM 1528 O O . ASN A 1 191 ? -16.783 -5.561 33.233 1.00 89.44 191 ASN A O 1
ATOM 1532 N N . LEU A 1 192 ? -17.634 -6.794 31.542 1.00 90.75 192 LEU A N 1
ATOM 1533 C CA . LEU A 1 192 ? -18.852 -6.020 31.309 1.00 90.75 192 LEU A CA 1
ATOM 1534 C C . LEU A 1 192 ? -20.056 -6.735 31.929 1.00 90.75 192 LEU A C 1
ATOM 1536 O O . LEU A 1 192 ? -20.190 -7.948 31.815 1.00 90.75 192 LEU A O 1
ATOM 1540 N N . LYS A 1 193 ? -20.969 -5.975 32.546 1.00 86.31 193 LYS A N 1
ATOM 1541 C CA . LYS A 1 193 ? -22.113 -6.537 33.286 1.00 86.31 193 LYS A CA 1
ATOM 1542 C C . LYS A 1 193 ? -23.022 -7.410 32.412 1.00 86.31 193 LYS A C 1
ATOM 1544 O O . LYS A 1 193 ? -23.428 -8.484 32.834 1.00 86.31 193 LYS A O 1
ATOM 1549 N N . ASN A 1 194 ? -23.405 -6.902 31.240 1.00 90.00 194 ASN A N 1
ATOM 1550 C CA . ASN A 1 194 ? -24.243 -7.579 30.246 1.00 90.00 194 ASN A CA 1
ATOM 1551 C C . ASN A 1 194 ? -24.315 -6.746 28.951 1.00 90.00 194 ASN A C 1
ATOM 1553 O O . ASN A 1 194 ? -23.918 -5.573 28.928 1.00 90.00 194 ASN A O 1
ATOM 1557 N N . LYS A 1 195 ? -24.892 -7.335 27.892 1.00 90.31 195 LYS A N 1
ATOM 1558 C CA . LYS A 1 195 ? -25.101 -6.677 26.589 1.00 90.31 195 LYS A CA 1
ATOM 1559 C C . LYS A 1 195 ? -26.063 -5.471 26.648 1.00 90.31 195 LYS A C 1
ATOM 1561 O O . LYS A 1 195 ? -26.071 -4.645 25.742 1.00 90.31 195 LYS A O 1
ATOM 1566 N N . SER A 1 196 ? -26.864 -5.328 27.711 1.00 91.94 196 SER A N 1
ATOM 1567 C CA . SER A 1 196 ? -27.799 -4.204 27.879 1.00 91.94 196 SER A CA 1
ATOM 1568 C C . SER A 1 196 ? -27.216 -3.004 28.635 1.00 91.94 196 SER A C 1
ATOM 1570 O O . SER A 1 196 ? -27.842 -1.939 28.635 1.00 91.94 196 SER A O 1
ATOM 1572 N N . SER A 1 197 ? -26.032 -3.149 29.236 1.00 94.62 197 SER A N 1
ATOM 1573 C CA . SER A 1 197 ? -25.347 -2.089 29.977 1.00 94.62 197 SER A CA 1
ATOM 1574 C C . SER A 1 197 ? -24.923 -0.929 29.075 1.00 94.62 197 SER A C 1
ATOM 1576 O O . SER A 1 197 ? -24.556 -1.127 27.915 1.00 94.62 197 SER A O 1
ATOM 1578 N N . ASP A 1 198 ? -24.918 0.285 29.628 1.00 95.81 198 ASP A N 1
ATOM 1579 C CA . ASP A 1 198 ? -24.524 1.490 28.88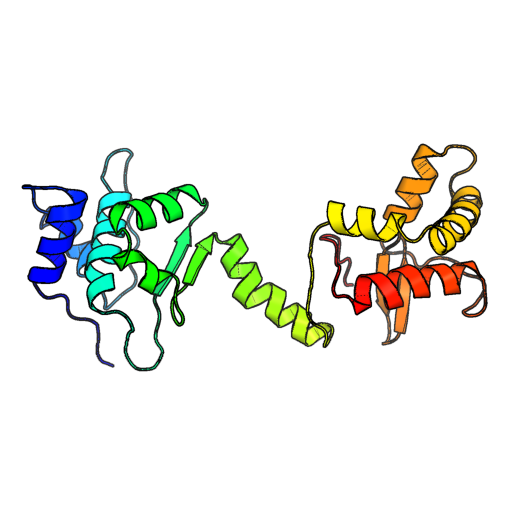9 1.00 95.81 198 ASP A CA 1
ATOM 1580 C C . ASP A 1 198 ? -23.093 1.393 28.352 1.00 95.81 198 ASP A C 1
ATOM 1582 O O . ASP A 1 198 ? -22.828 1.814 27.230 1.00 95.81 198 ASP A O 1
ATOM 1586 N N . 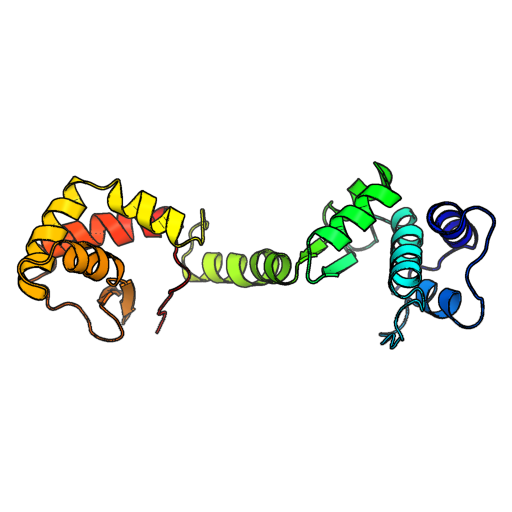THR A 1 199 ? -22.175 0.785 29.113 1.00 95.38 199 THR A N 1
ATOM 1587 C CA . THR A 1 199 ? -20.790 0.568 28.674 1.00 95.38 199 THR A CA 1
ATOM 1588 C C . THR A 1 199 ? -20.718 -0.366 27.472 1.00 95.38 199 THR A C 1
ATOM 1590 O O . THR A 1 199 ? -20.030 -0.041 26.508 1.00 95.38 199 THR A O 1
ATOM 1593 N N . TYR A 1 200 ? -21.437 -1.495 27.493 1.00 96.12 200 TYR A N 1
ATOM 1594 C CA . TYR A 1 200 ? -21.453 -2.415 26.354 1.00 96.12 200 TYR A CA 1
ATOM 1595 C C . TYR A 1 200 ? -22.044 -1.740 25.115 1.00 96.12 200 TYR A C 1
ATOM 1597 O O . TYR A 1 200 ? -21.435 -1.773 24.051 1.00 96.12 200 TYR A O 1
ATOM 1605 N N . LYS A 1 201 ? -23.192 -1.067 25.259 1.00 96.81 201 LYS A N 1
ATOM 1606 C CA . LYS A 1 201 ? -23.839 -0.341 24.156 1.00 96.81 201 LYS A CA 1
ATOM 1607 C C . LYS A 1 201 ? -22.941 0.757 23.586 1.00 96.81 201 LYS A C 1
ATOM 1609 O O . LYS A 1 201 ? -22.878 0.913 22.372 1.00 96.81 201 LYS A O 1
ATOM 1614 N N . ALA A 1 202 ? -22.227 1.490 24.442 1.00 97.38 202 ALA A N 1
ATOM 1615 C CA . ALA A 1 202 ? -21.276 2.509 24.011 1.00 97.38 202 ALA A CA 1
ATOM 1616 C C . ALA A 1 202 ? -20.092 1.902 23.244 1.00 97.38 202 ALA A C 1
ATOM 1618 O O . ALA A 1 202 ? -19.729 2.426 22.195 1.00 97.38 202 ALA A O 1
ATOM 1619 N N . LEU A 1 203 ? -19.520 0.791 23.725 1.00 97.06 203 LEU A N 1
ATOM 1620 C CA . LEU A 1 203 ? -18.453 0.073 23.020 1.00 97.06 203 LEU A CA 1
ATOM 1621 C C . LEU A 1 203 ? -18.926 -0.471 21.672 1.00 97.06 203 LEU A C 1
ATOM 1623 O O . LEU A 1 203 ? -18.221 -0.315 20.682 1.00 97.06 203 LEU A O 1
ATOM 1627 N N . TYR A 1 204 ? -20.117 -1.064 21.621 1.00 95.50 204 TYR A N 1
ATOM 1628 C CA . TYR A 1 204 ? -20.677 -1.621 20.393 1.00 95.50 204 TYR A CA 1
ATOM 1629 C C . TYR A 1 204 ? -20.962 -0.525 19.360 1.00 95.50 204 TYR A C 1
ATOM 1631 O O . TYR A 1 204 ? -20.444 -0.591 18.249 1.00 95.50 204 TYR A O 1
ATOM 1639 N N . SER A 1 205 ? -21.664 0.543 19.758 1.00 96.50 205 SER A N 1
ATOM 1640 C CA . SER A 1 205 ? -21.923 1.713 18.901 1.00 96.50 205 SER A CA 1
ATOM 1641 C C . SER A 1 205 ? -20.624 2.316 18.348 1.00 96.50 205 SER A C 1
ATOM 1643 O O . SER A 1 205 ? -20.513 2.650 17.167 1.00 96.50 205 SER A O 1
ATOM 1645 N N . LEU A 1 206 ? -19.601 2.442 19.200 1.00 96.81 206 LEU A N 1
ATOM 1646 C CA . LEU A 1 206 ? -18.330 3.055 18.833 1.00 96.81 206 LEU A CA 1
ATOM 1647 C C . LEU A 1 206 ? -17.474 2.153 17.941 1.00 96.81 206 LEU A C 1
ATOM 1649 O O . LEU A 1 206 ? -17.026 2.571 16.877 1.00 96.81 206 LEU A O 1
ATOM 1653 N N . LEU A 1 207 ? -17.194 0.934 18.386 1.00 93.81 207 LEU A N 1
ATOM 1654 C CA . LEU A 1 207 ? -16.207 0.074 17.745 1.00 93.81 207 LEU A CA 1
ATOM 1655 C C . LEU A 1 207 ? -16.818 -0.717 16.591 1.00 93.81 207 LEU A C 1
ATOM 1657 O O . LEU A 1 207 ? -16.165 -0.845 15.563 1.00 93.81 207 LEU A O 1
ATOM 1661 N N . VAL A 1 208 ? -18.058 -1.195 16.730 1.00 91.25 208 VAL A N 1
ATOM 1662 C CA . VAL A 1 208 ? -18.735 -2.014 15.714 1.00 91.25 208 VAL A CA 1
ATOM 1663 C C . VAL A 1 208 ? -19.498 -1.130 14.731 1.00 91.25 208 VAL A C 1
ATOM 1665 O O . VAL A 1 208 ? -19.153 -1.089 13.551 1.00 91.25 208 VAL A O 1
ATOM 1668 N N . ASP A 1 209 ? -20.488 -0.375 15.211 1.00 92.38 209 ASP A N 1
ATOM 1669 C CA . ASP A 1 209 ? -21.422 0.346 14.332 1.00 92.38 209 ASP A CA 1
ATOM 1670 C C . ASP A 1 209 ? -20.817 1.604 13.702 1.00 92.38 209 ASP A C 1
ATOM 1672 O O . ASP A 1 209 ? -21.350 2.113 12.714 1.00 92.38 209 ASP A O 1
ATOM 1676 N N . SER A 1 210 ? -19.711 2.118 14.248 1.00 91.62 210 SER A N 1
ATOM 1677 C CA . SER A 1 210 ? -19.039 3.311 13.732 1.00 91.62 210 SER A CA 1
ATOM 1678 C C . SER A 1 210 ? -17.715 3.010 13.046 1.00 91.62 210 SER A C 1
ATOM 1680 O O . SER A 1 210 ? -17.570 3.329 11.875 1.00 91.62 210 SER A O 1
ATOM 1682 N N . LEU A 1 211 ? -16.714 2.509 13.774 1.00 91.81 211 LEU A N 1
ATOM 1683 C CA . LEU A 1 211 ? -15.359 2.401 13.226 1.00 91.81 211 LEU A CA 1
ATOM 1684 C C . LEU A 1 211 ? -15.246 1.195 12.293 1.00 91.81 211 LEU A C 1
ATOM 1686 O O . LEU A 1 211 ? -14.919 1.352 11.118 1.00 91.81 211 LEU A O 1
ATOM 1690 N N . PHE A 1 212 ? -15.598 0.011 12.792 1.00 87.56 212 PHE A N 1
ATOM 1691 C CA . PHE A 1 212 ? -15.507 -1.228 12.031 1.00 87.56 212 PHE A CA 1
ATOM 1692 C C . PHE A 1 212 ? -16.445 -1.243 10.815 1.00 87.56 212 PHE A C 1
ATOM 1694 O O . PHE A 1 212 ? -15.987 -1.551 9.718 1.00 87.56 212 PHE A O 1
ATOM 1701 N N . SER A 1 213 ? -17.712 -0.834 10.974 1.00 85.19 213 SER A N 1
ATOM 1702 C CA . SER A 1 213 ? -18.701 -0.794 9.880 1.00 85.19 213 SER A CA 1
ATOM 1703 C C . SER A 1 213 ? -18.312 0.127 8.713 1.00 85.19 213 SER A C 1
ATOM 1705 O O . SER A 1 213 ? -18.720 -0.086 7.573 1.00 85.19 213 SER A O 1
ATOM 1707 N N . GLN A 1 214 ? -17.522 1.166 9.000 1.00 87.12 214 GLN A N 1
ATOM 1708 C CA . GLN A 1 214 ? -16.999 2.112 8.014 1.00 87.12 214 GLN A CA 1
ATOM 1709 C C . GLN A 1 214 ? -15.631 1.677 7.472 1.00 87.12 214 GLN A C 1
ATOM 1711 O O . GLN A 1 214 ? -15.015 2.417 6.709 1.00 87.12 214 GLN A O 1
ATOM 1716 N N . GLY A 1 215 ? -15.117 0.511 7.876 1.00 81.94 215 GLY A N 1
ATOM 1717 C CA . GLY A 1 215 ? -13.796 0.030 7.485 1.00 81.94 215 GLY A CA 1
ATOM 1718 C C . GLY A 1 215 ? -12.651 0.912 7.988 1.00 81.94 215 GLY A C 1
ATOM 1719 O O . GLY A 1 215 ? -11.646 1.058 7.292 1.00 81.94 215 GLY A O 1
ATOM 1720 N N . ILE A 1 216 ? -12.812 1.552 9.148 1.00 87.38 216 ILE A N 1
ATOM 1721 C CA . ILE A 1 216 ? -11.775 2.348 9.809 1.00 87.38 216 ILE A CA 1
ATOM 1722 C C . ILE A 1 216 ? -11.095 1.443 10.833 1.00 87.38 216 ILE A C 1
ATOM 1724 O O . ILE A 1 216 ? -11.667 1.119 11.873 1.00 87.38 216 ILE A O 1
ATOM 1728 N N . LEU A 1 217 ? -9.874 1.022 10.521 1.00 84.56 217 LEU A N 1
ATOM 1729 C CA . LEU A 1 217 ? -9.086 0.078 11.305 1.00 84.56 217 LEU A CA 1
ATOM 1730 C C . LEU A 1 217 ? -7.794 0.745 11.799 1.00 84.56 217 LEU A C 1
ATOM 1732 O O . LEU A 1 217 ? -7.354 1.774 11.280 1.00 84.56 217 LEU A O 1
ATOM 1736 N N . ARG A 1 218 ? -7.179 0.131 12.805 1.00 84.00 218 ARG A N 1
ATOM 1737 C CA . ARG A 1 218 ? -5.846 0.472 13.317 1.00 84.00 218 ARG A CA 1
ATOM 1738 C C . ARG A 1 218 ? -4.877 -0.684 13.062 1.00 84.00 218 ARG A C 1
ATOM 1740 O O . ARG A 1 218 ? -5.341 -1.794 12.811 1.00 84.00 218 ARG A O 1
ATOM 1747 N N . TYR A 1 219 ? -3.571 -0.442 13.136 1.00 71.25 219 TYR A N 1
ATOM 1748 C CA . TYR A 1 219 ? -2.535 -1.456 12.896 1.00 71.25 219 TYR A CA 1
ATOM 1749 C C . TYR A 1 219 ? -2.547 -2.578 13.938 1.00 71.25 219 TYR A C 1
ATOM 1751 O O . TYR A 1 219 ? -2.284 -3.729 13.591 1.00 71.25 219 TYR A O 1
ATOM 1759 N N . ASP A 1 220 ? -2.946 -2.269 15.176 1.00 63.41 220 ASP A N 1
ATOM 1760 C CA . ASP A 1 220 ? -3.185 -3.249 16.240 1.00 63.41 220 ASP A CA 1
ATOM 1761 C C . ASP A 1 220 ? -4.502 -4.001 16.007 1.00 63.41 220 ASP A C 1
ATOM 1763 O O . ASP A 1 220 ? -5.479 -3.894 16.763 1.00 63.41 220 ASP A O 1
ATOM 1767 N N . ILE A 1 221 ? -4.535 -4.774 14.927 1.00 52.69 221 ILE A N 1
ATOM 1768 C CA . ILE A 1 221 ? -5.457 -5.885 14.793 1.00 52.69 221 ILE A CA 1
ATOM 1769 C C . ILE A 1 221 ? -4.835 -7.021 15.611 1.00 52.69 221 ILE A C 1
ATOM 1771 O O . ILE A 1 221 ? -4.151 -7.891 15.080 1.00 52.69 221 ILE A O 1
ATOM 1775 N N . HIS A 1 222 ? -5.068 -7.029 16.925 1.00 42.44 222 HIS A N 1
ATOM 1776 C CA . HIS A 1 222 ? -4.969 -8.267 17.700 1.00 42.44 222 HIS A CA 1
ATOM 1777 C C . HIS A 1 222 ? -6.124 -9.188 17.273 1.00 42.44 222 HIS A C 1
ATOM 1779 O O . HIS A 1 222 ? -7.072 -9.427 18.017 1.00 42.44 222 HIS A O 1
ATOM 1785 N N . THR A 1 223 ? -6.090 -9.657 16.026 1.00 37.19 223 THR A N 1
ATOM 1786 C CA . THR A 1 223 ? -6.819 -10.848 15.607 1.00 37.19 223 THR A CA 1
ATOM 1787 C C . THR A 1 223 ? -6.041 -12.029 16.153 1.00 37.19 223 THR A C 1
ATOM 1789 O O . THR A 1 223 ? -5.125 -12.533 15.505 1.00 37.19 223 THR A O 1
ATOM 1792 N N . CYS A 1 224 ? -6.376 -12.412 17.380 1.00 32.12 224 CYS A N 1
ATOM 1793 C CA . CYS A 1 224 ? -6.425 -13.825 17.720 1.00 32.12 224 CYS A CA 1
ATOM 1794 C C . CYS A 1 224 ? -7.809 -14.333 17.328 1.00 32.12 224 CYS A C 1
ATOM 1796 O O . CYS A 1 224 ? -8.790 -13.634 17.685 1.00 32.12 224 CYS A O 1
#

pLDDT: mean 86.48, std 9.65, range [32.12, 97.38]

InterPro domains:
  IPR000212 UvrD-like helicase [PTHR11070] (31-172)
  IPR014016 UvrD-like helicase, ATP-binding domain [PF00580] (32-205)
  IPR027417 P-loop containing nucleoside triphosphate hydrolase [G3DSA:3.40.50.300] (27-175)
  IPR027417 P-loop containing nucleoside triphosphate hydrolase [SSF52540] (32-168)

Organism: NCBI:txid997897